Protein AF-A0A7S4C7J5-F1 (afdb_monomer_lite)

Structure (mmCIF, N/CA/C/O backbone):
data_AF-A0A7S4C7J5-F1
#
_entry.id   AF-A0A7S4C7J5-F1
#
loop_
_atom_site.group_PDB
_atom_site.id
_atom_site.type_symbol
_atom_site.label_atom_id
_atom_site.label_alt_id
_atom_site.label_comp_id
_atom_site.label_asym_id
_atom_site.label_entity_id
_atom_site.label_seq_id
_atom_site.pdbx_PDB_ins_code
_atom_site.Cartn_x
_atom_site.Cartn_y
_atom_site.Cartn_z
_atom_site.occupancy
_atom_site.B_iso_or_equiv
_atom_site.auth_seq_id
_atom_site.auth_comp_id
_atom_site.auth_asym_id
_atom_site.auth_atom_id
_atom_site.pdbx_PDB_model_num
ATOM 1 N N . MET A 1 1 ? 0.209 3.269 -17.205 1.00 55.88 1 MET A N 1
ATOM 2 C CA . MET A 1 1 ? -0.088 4.115 -16.025 1.00 55.88 1 MET A CA 1
ATOM 3 C C . MET A 1 1 ? 0.219 5.588 -16.259 1.00 55.88 1 MET A C 1
ATOM 5 O O . MET A 1 1 ? -0.661 6.384 -15.970 1.00 55.88 1 MET A O 1
ATOM 9 N N . ASN A 1 2 ? 1.366 5.956 -16.850 1.00 55.84 2 ASN A N 1
ATOM 10 C CA . ASN A 1 2 ? 1.757 7.366 -17.055 1.00 55.84 2 ASN A CA 1
ATOM 11 C C . ASN A 1 2 ? 0.726 8.250 -17.788 1.00 55.84 2 ASN A C 1
ATOM 13 O O . ASN A 1 2 ? 0.693 9.449 -17.555 1.00 55.84 2 ASN A O 1
ATOM 17 N N . CYS A 1 3 ? -0.153 7.681 -18.619 1.00 55.41 3 CYS A N 1
ATOM 18 C CA . CYS A 1 3 ? -1.222 8.421 -19.299 1.00 55.41 3 CYS A CA 1
ATOM 19 C C . CYS A 1 3 ? -2.545 8.526 -18.514 1.00 55.41 3 CYS A C 1
ATOM 21 O O . CYS A 1 3 ? -3.325 9.434 -18.774 1.00 55.41 3 CYS A O 1
ATOM 23 N N . ALA A 1 4 ? -2.811 7.623 -17.563 1.00 62.56 4 ALA A N 1
ATOM 24 C CA . ALA A 1 4 ? -4.107 7.527 -16.882 1.00 62.56 4 ALA A CA 1
ATOM 25 C C . ALA A 1 4 ? -4.098 8.178 -15.491 1.00 62.56 4 ALA A C 1
ATOM 27 O O . ALA A 1 4 ? -5.063 8.837 -15.116 1.00 62.56 4 ALA A O 1
ATOM 28 N N . THR A 1 5 ? -3.000 8.050 -14.736 1.00 69.19 5 THR A N 1
ATOM 29 C CA . THR A 1 5 ? -2.893 8.606 -13.376 1.00 69.19 5 THR A CA 1
ATOM 30 C C . THR A 1 5 ? -3.119 10.125 -13.314 1.00 69.19 5 THR A C 1
ATOM 32 O O . THR A 1 5 ? -3.819 10.568 -12.404 1.00 69.19 5 THR A O 1
ATOM 35 N N . PRO A 1 6 ? -2.619 10.944 -14.268 1.00 75.62 6 PRO A N 1
ATOM 36 C CA . PRO A 1 6 ? -2.882 12.385 -14.258 1.00 75.62 6 PRO A CA 1
ATOM 37 C C . PRO A 1 6 ? -4.364 12.752 -14.419 1.00 75.62 6 PRO A C 1
ATOM 39 O O . PRO A 1 6 ? -4.771 13.812 -13.951 1.00 75.62 6 PRO A O 1
ATOM 42 N N . GLN A 1 7 ? -5.169 11.883 -15.046 1.00 82.62 7 GLN A N 1
ATOM 43 C CA . GLN A 1 7 ? -6.597 12.124 -15.283 1.00 82.62 7 GLN A CA 1
ATOM 44 C C . GLN A 1 7 ? -7.475 11.797 -14.071 1.00 82.62 7 GLN A C 1
ATOM 46 O O . GLN A 1 7 ? -8.602 12.281 -13.982 1.00 82.62 7 GLN A O 1
ATOM 51 N N . VAL A 1 8 ? -6.981 10.996 -13.123 1.00 85.81 8 VAL A N 1
ATOM 52 C CA . VAL A 1 8 ? -7.718 10.713 -11.890 1.00 85.81 8 VAL A CA 1
ATOM 53 C C . VAL A 1 8 ? -7.698 11.962 -11.018 1.00 85.81 8 VAL A C 1
ATOM 55 O O . VAL A 1 8 ? -6.626 12.461 -10.694 1.00 85.81 8 VAL A O 1
ATOM 58 N N . GLN A 1 9 ? -8.867 12.478 -10.637 1.00 89.81 9 GLN A N 1
ATOM 59 C CA . GLN A 1 9 ? -8.990 13.679 -9.795 1.00 89.81 9 GLN A CA 1
ATOM 60 C C . GLN A 1 9 ? -9.349 13.356 -8.340 1.00 89.81 9 GLN A C 1
ATOM 62 O O . GLN A 1 9 ? -9.211 14.205 -7.463 1.00 89.81 9 GLN A O 1
ATOM 67 N N . THR A 1 10 ? -9.784 12.126 -8.062 1.00 94.19 10 THR A N 1
ATOM 68 C CA . THR A 1 10 ? -10.116 11.694 -6.705 1.00 94.19 10 THR A CA 1
ATOM 69 C C . THR A 1 10 ? -8.857 11.580 -5.835 1.00 94.19 10 THR A C 1
ATOM 71 O O . THR A 1 10 ? -7.788 11.230 -6.345 1.00 94.19 10 THR A O 1
ATOM 74 N N . PRO A 1 11 ? -8.952 11.817 -4.510 1.00 94.94 11 PRO A N 1
ATOM 75 C CA . PRO A 1 11 ? -7.799 11.718 -3.606 1.00 94.94 11 PRO A CA 1
ATOM 76 C C . PRO A 1 11 ? -7.178 10.319 -3.546 1.00 94.94 11 PRO A C 1
ATOM 78 O O . PRO A 1 11 ? -5.992 10.174 -3.250 1.00 94.94 11 PRO A O 1
ATOM 81 N N . PHE A 1 12 ? -7.975 9.295 -3.850 1.00 96.06 12 PHE A N 1
ATOM 82 C CA . PHE A 1 12 ? -7.583 7.893 -3.830 1.00 96.06 12 PHE A CA 1
ATOM 83 C C . PHE A 1 12 ? -7.861 7.226 -5.172 1.00 96.06 12 PHE A C 1
ATOM 85 O O . PHE A 1 12 ? -8.722 7.663 -5.940 1.00 96.06 12 PHE A O 1
ATOM 92 N N . MET A 1 13 ? -7.129 6.147 -5.427 1.00 94.69 13 MET A N 1
ATOM 93 C CA . MET A 1 13 ? -7.226 5.332 -6.628 1.00 94.69 13 MET A CA 1
ATOM 94 C C . MET A 1 13 ? -7.292 3.864 -6.226 1.00 94.69 13 MET A C 1
ATOM 96 O O . MET A 1 13 ? -6.526 3.426 -5.368 1.00 94.69 13 MET A O 1
ATOM 100 N N . LEU A 1 14 ? -8.168 3.105 -6.878 1.00 93.88 14 LEU A N 1
ATOM 101 C CA . LEU A 1 14 ? -8.099 1.649 -6.890 1.00 93.88 14 LEU A CA 1
ATOM 102 C C . LEU A 1 14 ? -7.343 1.230 -8.151 1.00 93.88 14 LEU A C 1
ATOM 104 O O . LEU A 1 14 ? -7.783 1.510 -9.266 1.00 93.88 14 LEU A O 1
ATOM 108 N N . ILE A 1 15 ? -6.215 0.555 -7.971 1.00 91.50 15 ILE A N 1
ATOM 109 C CA . ILE A 1 15 ? -5.437 -0.017 -9.063 1.00 91.50 15 ILE A CA 1
ATOM 110 C C . ILE A 1 15 ? -5.756 -1.506 -9.133 1.00 91.50 15 ILE A C 1
ATOM 112 O O . ILE A 1 15 ? -5.535 -2.243 -8.176 1.00 91.50 15 ILE A O 1
ATOM 116 N N . MET A 1 16 ? -6.276 -1.937 -10.282 1.00 89.38 16 MET A N 1
ATOM 117 C CA . MET A 1 16 ? -6.572 -3.334 -10.587 1.00 89.38 16 MET A CA 1
ATOM 118 C C . MET A 1 16 ? -5.722 -3.777 -11.770 1.00 89.38 16 MET A C 1
ATOM 120 O O . MET A 1 16 ? -5.831 -3.221 -12.864 1.00 89.38 16 MET A O 1
ATOM 124 N N . GLN A 1 17 ? -4.897 -4.798 -11.569 1.00 85.31 17 GLN A N 1
ATOM 125 C CA . GLN A 1 17 ? -4.236 -5.474 -12.677 1.00 85.31 17 GLN A CA 1
ATOM 126 C C . GLN A 1 17 ? -5.234 -6.398 -13.397 1.00 85.31 17 GLN A C 1
ATOM 128 O O . GLN A 1 17 ? -6.115 -7.003 -12.784 1.00 85.31 17 GLN A O 1
ATOM 133 N N . HIS A 1 18 ? -5.119 -6.474 -14.723 1.00 84.38 18 HIS A N 1
ATOM 134 C CA . HIS A 1 18 ? -6.070 -7.169 -15.600 1.00 84.38 18 HIS A CA 1
ATOM 135 C C . HIS A 1 18 ? -6.092 -8.695 -15.400 1.00 84.38 18 HIS A C 1
ATOM 137 O O . HIS A 1 18 ? -7.076 -9.361 -15.726 1.00 84.38 18 HIS A O 1
ATOM 143 N N . ASP A 1 19 ? -5.008 -9.246 -14.871 1.00 83.00 19 ASP A N 1
ATOM 144 C CA .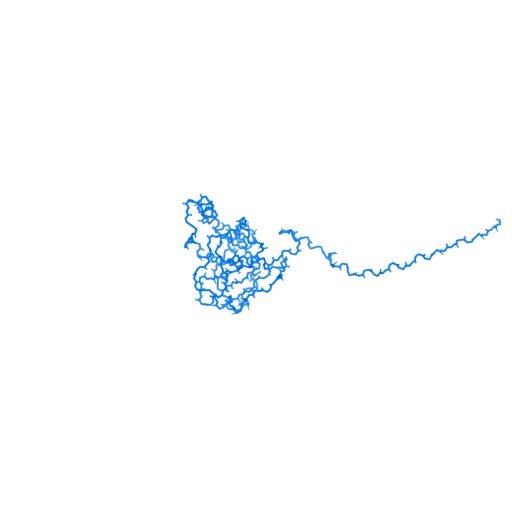 ASP A 1 19 ? -4.774 -10.653 -14.574 1.00 83.00 19 ASP A CA 1
ATOM 145 C C . ASP A 1 19 ? -5.180 -11.046 -13.148 1.00 83.00 19 ASP A C 1
ATOM 147 O O . ASP A 1 19 ? -5.074 -12.220 -12.802 1.00 83.00 19 ASP A O 1
ATOM 151 N N . PHE A 1 20 ? -5.744 -10.134 -12.351 1.00 86.31 20 PHE A N 1
ATOM 152 C CA . PHE A 1 20 ? -6.336 -10.454 -11.052 1.00 86.31 20 PHE A CA 1
ATOM 153 C C . PHE A 1 20 ? -7.868 -10.392 -11.079 1.00 86.31 20 PHE A C 1
ATOM 155 O O . PHE A 1 20 ? -8.496 -9.683 -11.871 1.00 86.31 20 PHE A O 1
ATOM 162 N N . LEU A 1 21 ? -8.485 -11.180 -10.200 1.00 87.69 21 LEU A N 1
ATOM 163 C CA . LEU A 1 21 ? -9.914 -11.149 -9.900 1.00 87.69 21 LEU A CA 1
ATOM 164 C C . LEU A 1 21 ? -10.103 -10.802 -8.433 1.00 87.69 21 LEU A C 1
ATOM 166 O O . LEU A 1 21 ? -9.437 -11.386 -7.582 1.00 87.69 21 LEU A O 1
ATOM 170 N N . LEU A 1 22 ? -11.044 -9.908 -8.144 1.00 89.56 22 LEU A N 1
ATOM 171 C CA . LEU A 1 22 ? -11.559 -9.716 -6.795 1.00 89.56 22 LEU A CA 1
ATOM 172 C C . LEU A 1 22 ? -12.554 -10.845 -6.499 1.00 89.56 22 LEU A C 1
ATOM 174 O O . LEU A 1 22 ? -13.570 -10.961 -7.179 1.00 89.56 22 LEU A O 1
ATOM 178 N N . VAL A 1 23 ? -12.247 -11.695 -5.519 1.00 89.44 23 VAL A N 1
ATOM 179 C CA . VAL A 1 23 ? -13.046 -12.900 -5.202 1.00 89.44 23 VAL A CA 1
ATOM 180 C C . VAL A 1 23 ? -13.928 -12.731 -3.970 1.00 89.44 23 VAL A C 1
ATOM 182 O O . VAL A 1 23 ? -14.673 -13.637 -3.604 1.00 89.44 23 VAL A O 1
ATOM 185 N N . ARG A 1 24 ? -13.844 -11.572 -3.316 1.00 87.31 24 ARG A N 1
ATOM 186 C CA . ARG A 1 24 ? -14.660 -11.209 -2.157 1.00 87.31 24 ARG A CA 1
ATOM 187 C C . ARG A 1 24 ? -14.748 -9.691 -2.006 1.00 87.31 24 ARG A C 1
ATOM 189 O O . ARG A 1 24 ? -13.813 -8.989 -2.398 1.00 87.31 24 ARG A O 1
ATOM 196 N N . PRO A 1 25 ? -15.841 -9.180 -1.426 1.00 89.50 25 PRO A N 1
ATOM 197 C CA . PRO A 1 25 ? -15.941 -7.767 -1.095 1.00 89.50 25 PRO A CA 1
ATOM 198 C C . PRO A 1 25 ? -14.951 -7.403 0.019 1.00 89.50 25 PRO A C 1
ATOM 200 O O . PRO A 1 25 ? -14.670 -8.220 0.892 1.00 89.50 25 PRO A O 1
ATOM 203 N N . PHE A 1 26 ? -14.465 -6.165 0.005 1.00 90.50 26 PHE A N 1
ATOM 204 C CA . PHE A 1 26 ? -13.765 -5.525 1.122 1.00 90.50 26 PHE A CA 1
ATOM 205 C C . PHE A 1 26 ? -14.479 -4.218 1.472 1.00 90.50 26 PHE A C 1
ATOM 207 O O . PHE A 1 26 ? -15.179 -3.653 0.625 1.00 90.50 26 PHE A O 1
ATOM 214 N N . ASP A 1 27 ? -14.313 -3.724 2.700 1.00 93.38 27 ASP A N 1
ATOM 215 C CA . ASP A 1 27 ? -14.940 -2.471 3.125 1.00 93.38 27 ASP A CA 1
ATOM 216 C C . ASP A 1 27 ? -14.151 -1.270 2.588 1.00 93.38 27 ASP A C 1
ATOM 218 O O . ASP A 1 27 ? -13.313 -0.666 3.263 1.00 93.38 27 ASP A O 1
ATOM 222 N N . GLY A 1 28 ? -14.406 -0.942 1.320 1.00 94.06 28 GLY A N 1
ATOM 223 C CA . GLY A 1 28 ? -13.770 0.185 0.649 1.00 94.06 28 GLY A CA 1
ATOM 224 C C . GLY A 1 28 ? -14.080 1.522 1.321 1.00 94.06 28 GLY A C 1
ATOM 225 O O . GLY A 1 28 ? -13.201 2.373 1.395 1.00 94.06 28 GLY A O 1
ATOM 226 N N . LYS A 1 29 ? -15.289 1.710 1.867 1.00 96.06 29 LYS A N 1
ATOM 227 C CA . LYS A 1 29 ? -15.674 2.970 2.517 1.00 96.06 29 LYS A CA 1
ATOM 228 C C . LYS A 1 29 ? -14.833 3.210 3.770 1.00 96.06 29 LYS A C 1
ATOM 230 O O . LYS A 1 29 ? -14.164 4.239 3.859 1.00 96.06 29 LYS A O 1
ATOM 235 N N . ARG A 1 30 ? -14.806 2.245 4.694 1.00 95.94 30 ARG A N 1
ATOM 236 C CA . ARG A 1 30 ? -14.023 2.358 5.936 1.00 95.94 30 ARG A CA 1
ATOM 237 C C . ARG A 1 30 ? -12.520 2.405 5.679 1.00 95.94 30 ARG A C 1
ATOM 239 O O . ARG A 1 30 ? -11.790 3.061 6.424 1.00 95.94 30 ARG A O 1
ATOM 246 N N . LEU A 1 31 ? -12.047 1.749 4.617 1.00 95.81 31 LEU A N 1
ATOM 247 C CA . LEU A 1 31 ? -10.659 1.867 4.178 1.00 95.81 31 LEU A CA 1
ATOM 248 C C . LEU A 1 31 ? -10.327 3.303 3.742 1.00 95.81 31 LEU A C 1
ATOM 250 O O . LEU A 1 31 ? -9.328 3.858 4.192 1.00 95.81 31 LEU A O 1
ATOM 254 N N . LEU A 1 32 ? -11.164 3.930 2.914 1.00 96.62 32 LEU A N 1
ATOM 255 C CA . LEU A 1 32 ? -10.948 5.314 2.478 1.00 96.62 32 LEU A CA 1
ATOM 256 C C . LEU A 1 32 ? -11.070 6.316 3.635 1.00 96.62 32 LEU A C 1
ATOM 258 O O . LEU A 1 32 ? -10.279 7.255 3.707 1.00 96.62 32 LEU A O 1
ATOM 262 N N . GLU A 1 33 ? -12.000 6.102 4.568 1.00 96.44 33 GLU A N 1
ATOM 263 C CA . GLU A 1 33 ? -12.111 6.894 5.804 1.00 96.44 33 GLU A CA 1
ATOM 264 C C . GLU A 1 33 ? -10.840 6.762 6.659 1.00 96.44 33 GLU A C 1
ATOM 266 O O . GLU A 1 33 ? -10.274 7.767 7.094 1.00 96.44 33 GLU A O 1
ATOM 271 N N . THR A 1 34 ? -10.323 5.538 6.810 1.00 95.50 34 THR A N 1
ATOM 272 C CA . THR A 1 34 ? -9.041 5.268 7.481 1.00 95.50 34 THR A CA 1
ATOM 273 C C . THR A 1 34 ? -7.902 6.045 6.821 1.00 95.50 34 THR A C 1
ATOM 275 O O . THR A 1 34 ? -7.197 6.786 7.502 1.00 95.50 34 THR A O 1
ATOM 278 N N . MET A 1 35 ? -7.739 5.931 5.499 1.00 95.69 35 MET A N 1
ATOM 279 C CA . MET A 1 35 ? -6.667 6.617 4.765 1.00 95.69 35 MET A CA 1
ATOM 280 C C . MET A 1 35 ? -6.820 8.145 4.776 1.00 95.69 35 MET A C 1
ATOM 282 O O . MET A 1 35 ? -5.825 8.863 4.769 1.00 95.69 35 MET A O 1
ATOM 286 N N . THR A 1 36 ? -8.054 8.654 4.828 1.00 95.50 36 THR A N 1
ATOM 287 C CA . THR A 1 36 ? -8.332 10.093 4.981 1.00 95.50 36 THR A CA 1
ATOM 288 C C . THR A 1 36 ? -7.899 10.596 6.354 1.00 95.50 36 THR A C 1
ATOM 290 O O . THR A 1 36 ? -7.241 11.628 6.454 1.00 95.50 36 THR A O 1
ATOM 293 N N . SER A 1 37 ? -8.247 9.858 7.412 1.00 94.69 37 SER A N 1
ATOM 294 C CA . SER A 1 37 ? -7.903 10.215 8.794 1.00 94.69 37 SER A CA 1
ATOM 295 C C . SER A 1 37 ? -6.418 10.037 9.120 1.00 94.69 37 SER A C 1
ATOM 297 O O . SER A 1 37 ? -5.912 10.667 10.045 1.00 94.69 37 SER A O 1
ATOM 299 N N . ASN A 1 38 ? -5.711 9.201 8.354 1.00 92.38 38 ASN A N 1
ATOM 300 C CA . ASN A 1 38 ? -4.297 8.932 8.548 1.00 92.38 38 ASN A CA 1
ATOM 301 C C . ASN A 1 38 ? -3.513 8.936 7.219 1.00 92.38 38 ASN A C 1
ATOM 303 O O . ASN A 1 38 ? -3.359 7.888 6.580 1.00 92.38 38 ASN A O 1
ATOM 307 N N . PRO A 1 39 ? -2.910 10.084 6.856 1.00 89.44 39 PRO A N 1
ATOM 308 C CA . PRO A 1 39 ? -2.106 10.231 5.641 1.00 89.44 39 PRO A CA 1
ATOM 309 C C . PRO A 1 39 ? -0.827 9.377 5.583 1.00 89.44 39 PRO A C 1
ATOM 311 O O . PRO A 1 39 ? -0.193 9.315 4.528 1.00 89.44 39 PRO A O 1
ATOM 314 N N . LEU A 1 40 ? -0.422 8.713 6.676 1.00 88.75 40 LEU A N 1
ATOM 315 C CA . LEU A 1 40 ? 0.680 7.739 6.659 1.00 88.75 40 LEU A CA 1
ATOM 316 C C . LEU A 1 40 ? 0.277 6.421 5.979 1.00 88.75 40 LEU A C 1
ATOM 318 O O . LEU A 1 40 ? 1.145 5.643 5.577 1.00 88.75 40 LEU A O 1
ATOM 322 N N . ILE A 1 41 ? -1.024 6.153 5.836 1.00 92.75 41 ILE A N 1
ATOM 323 C CA . ILE A 1 41 ? -1.555 4.983 5.130 1.00 92.75 41 ILE A CA 1
ATOM 324 C C . ILE A 1 41 ? -1.766 5.369 3.667 1.00 92.75 41 ILE A C 1
ATOM 326 O O . ILE A 1 41 ? -2.845 5.786 3.249 1.00 92.75 41 ILE A O 1
ATOM 330 N N . LYS A 1 42 ? -0.689 5.275 2.885 1.00 93.50 42 LYS A N 1
ATOM 331 C CA . LYS A 1 42 ? -0.644 5.770 1.501 1.00 93.50 42 LYS A CA 1
ATOM 332 C C . LYS A 1 42 ? -0.919 4.684 0.462 1.00 93.50 42 LYS A C 1
ATOM 334 O O . LYS A 1 42 ? -1.452 5.009 -0.595 1.00 93.50 42 LYS A O 1
ATOM 339 N N . HIS A 1 43 ? -0.586 3.426 0.761 1.00 95.00 43 HIS A N 1
ATOM 340 C CA . HIS A 1 43 ? -0.735 2.269 -0.126 1.00 95.00 43 HIS A CA 1
ATOM 341 C C . HIS A 1 43 ? -1.232 1.052 0.663 1.00 95.00 43 HIS A C 1
ATOM 343 O O . HIS A 1 43 ? -0.619 0.622 1.640 1.00 95.00 43 HIS A O 1
ATOM 349 N N . VAL A 1 44 ? -2.372 0.502 0.253 1.00 94.75 44 VAL A N 1
ATOM 350 C CA . VAL A 1 44 ? -3.009 -0.646 0.899 1.00 94.75 44 VAL A CA 1
ATOM 351 C C . VAL A 1 44 ? -3.288 -1.712 -0.144 1.00 94.75 44 VAL A C 1
ATOM 353 O O . VAL A 1 44 ? -4.206 -1.589 -0.958 1.00 94.75 44 VAL A O 1
ATOM 356 N N . ARG A 1 45 ? -2.505 -2.786 -0.109 1.00 92.62 45 ARG A N 1
ATOM 357 C CA . ARG A 1 45 ? -2.697 -3.934 -0.989 1.00 92.62 45 ARG A CA 1
ATOM 358 C C . ARG A 1 45 ? -3.733 -4.893 -0.420 1.00 92.62 45 ARG A C 1
ATOM 360 O O . ARG A 1 45 ? -3.771 -5.162 0.781 1.00 92.62 45 ARG A O 1
ATOM 367 N N . LEU A 1 46 ? -4.546 -5.449 -1.310 1.00 90.81 46 LEU A N 1
ATOM 368 C CA . LEU A 1 46 ? -5.477 -6.519 -0.982 1.00 90.81 46 LEU A CA 1
ATOM 369 C C . LEU A 1 46 ? -4.717 -7.845 -0.887 1.00 90.81 46 LEU A C 1
ATOM 371 O O . LEU A 1 46 ? -3.985 -8.210 -1.808 1.00 90.81 46 LEU A O 1
ATOM 375 N N . ASN A 1 47 ? -4.883 -8.573 0.220 1.00 86.81 47 ASN A N 1
ATOM 376 C CA . ASN A 1 47 ? -4.146 -9.814 0.440 1.00 86.81 47 ASN A CA 1
ATOM 377 C C . ASN A 1 47 ? -4.396 -10.834 -0.692 1.00 86.81 47 ASN A C 1
ATOM 379 O O . ASN A 1 47 ? -5.540 -11.132 -1.041 1.00 86.81 47 ASN A O 1
ATOM 383 N N . LEU A 1 48 ? -3.317 -11.365 -1.271 1.00 81.19 48 LEU A N 1
ATOM 384 C CA . LEU A 1 48 ? -3.354 -12.315 -2.391 1.00 81.19 48 LEU A CA 1
ATOM 385 C C . LEU A 1 48 ? -3.444 -13.774 -1.934 1.00 81.19 48 LEU A C 1
ATOM 387 O O . LEU A 1 48 ? -3.699 -14.671 -2.737 1.00 81.19 48 LEU A O 1
ATOM 391 N N . ARG A 1 49 ? -3.123 -14.043 -0.666 1.00 74.88 49 ARG A N 1
ATOM 392 C CA . ARG A 1 49 ? -2.865 -15.394 -0.158 1.00 74.88 49 ARG A CA 1
ATOM 393 C C . ARG A 1 49 ? -3.705 -15.657 1.089 1.00 74.88 49 ARG A C 1
ATOM 395 O O . ARG A 1 49 ? -4.115 -14.714 1.757 1.00 74.88 49 ARG A O 1
ATOM 402 N N . PRO A 1 50 ? -3.981 -16.926 1.435 1.00 70.44 50 PRO A N 1
ATOM 403 C CA . PRO A 1 50 ? -4.341 -17.262 2.813 1.00 70.44 50 PRO A CA 1
ATOM 404 C C . PRO A 1 50 ? -3.293 -16.662 3.764 1.00 70.44 50 PRO A C 1
ATOM 406 O O . PRO A 1 50 ? -2.152 -16.517 3.330 1.00 70.44 50 PRO A O 1
ATOM 409 N N . ASN A 1 51 ? -3.657 -16.320 5.006 1.00 72.56 51 ASN A N 1
ATOM 410 C CA . ASN A 1 51 ? -2.812 -15.625 6.000 1.00 72.56 51 ASN A CA 1
ATOM 411 C C . ASN A 1 51 ? -1.591 -16.440 6.452 1.00 72.56 51 ASN A C 1
ATOM 413 O O . ASN A 1 51 ? -1.434 -16.823 7.606 1.00 72.56 51 ASN A O 1
ATOM 417 N N . VAL A 1 52 ? -0.720 -16.722 5.498 1.00 71.19 52 VAL A N 1
ATOM 418 C CA . VAL A 1 52 ? 0.495 -17.502 5.591 1.00 71.19 52 VAL A CA 1
ATOM 419 C C . VAL A 1 52 ? 1.597 -16.557 5.161 1.00 71.19 52 VAL A C 1
ATOM 421 O O . VAL A 1 52 ? 1.681 -16.152 3.998 1.00 71.19 52 VAL A O 1
ATOM 424 N N . ALA A 1 53 ? 2.436 -16.181 6.118 1.00 68.38 53 ALA A N 1
ATOM 425 C CA . ALA A 1 53 ? 3.570 -15.313 5.870 1.00 68.38 53 ALA A CA 1
ATOM 426 C C . ALA A 1 53 ? 4.542 -16.000 4.897 1.00 68.38 53 ALA A C 1
ATOM 428 O O . ALA A 1 53 ? 5.243 -16.941 5.268 1.00 68.38 53 ALA A O 1
ATOM 429 N N . ARG A 1 54 ? 4.599 -15.537 3.642 1.00 69.81 54 ARG A N 1
ATOM 430 C CA . ARG A 1 54 ? 5.488 -16.106 2.621 1.00 69.81 54 ARG A CA 1
ATOM 431 C C . ARG A 1 54 ? 6.177 -15.023 1.807 1.00 69.81 54 ARG A C 1
ATOM 433 O O . ARG A 1 54 ? 5.533 -14.135 1.256 1.00 69.81 54 ARG A O 1
ATOM 440 N N . GLY A 1 55 ? 7.495 -15.168 1.657 1.00 74.19 55 GLY A N 1
ATOM 441 C CA . GLY A 1 55 ? 8.302 -14.262 0.843 1.00 74.19 55 GLY A CA 1
ATOM 442 C C . GLY A 1 55 ? 8.110 -12.814 1.287 1.00 74.19 55 GLY A C 1
ATOM 443 O O . GLY A 1 55 ? 8.143 -12.520 2.478 1.00 74.19 55 GLY A O 1
ATOM 444 N N . PHE A 1 56 ? 7.880 -11.914 0.343 1.00 68.75 56 PHE A N 1
ATOM 445 C CA . PHE A 1 56 ? 7.732 -10.489 0.631 1.00 68.75 56 PHE A CA 1
ATOM 446 C C . PHE A 1 56 ? 6.426 -10.116 1.351 1.00 68.75 56 PHE A C 1
ATOM 448 O O . PHE A 1 56 ? 6.351 -9.031 1.908 1.00 68.75 56 PHE A O 1
ATOM 455 N N . ASP A 1 57 ? 5.445 -11.023 1.430 1.00 73.25 57 ASP A N 1
ATOM 456 C CA . ASP A 1 57 ? 4.150 -10.773 2.086 1.00 73.25 57 ASP A CA 1
ATOM 457 C C . ASP A 1 57 ? 4.173 -11.057 3.594 1.00 73.25 57 ASP A C 1
ATOM 459 O O . ASP A 1 57 ? 3.131 -11.057 4.246 1.00 73.25 57 ASP A O 1
ATOM 463 N N . THR A 1 58 ? 5.336 -11.351 4.178 1.00 78.06 58 THR A N 1
ATOM 464 C CA . THR A 1 58 ? 5.416 -11.531 5.629 1.00 78.06 58 THR A CA 1
ATOM 465 C C . THR A 1 58 ? 5.018 -10.238 6.332 1.00 78.06 58 THR A C 1
ATOM 467 O O . THR A 1 58 ? 5.550 -9.161 6.040 1.00 78.06 58 THR A O 1
ATOM 470 N N . VAL A 1 59 ? 4.079 -10.361 7.266 1.00 85.00 59 VAL A N 1
ATOM 471 C CA . VAL A 1 59 ? 3.688 -9.270 8.149 1.00 85.00 59 VAL A CA 1
ATOM 472 C C . VAL A 1 59 ? 4.773 -9.036 9.185 1.00 85.00 59 VAL A C 1
ATOM 474 O O . VAL A 1 59 ? 5.232 -9.962 9.847 1.00 85.00 59 VAL A O 1
ATOM 477 N N . VAL A 1 60 ? 5.175 -7.775 9.285 1.00 86.50 60 VAL A N 1
ATOM 478 C CA . VAL A 1 60 ? 6.124 -7.269 10.277 1.00 86.50 60 VAL A CA 1
ATOM 479 C C . VAL A 1 60 ? 5.392 -6.947 11.573 1.00 86.50 60 VAL A C 1
ATOM 481 O O . VAL A 1 60 ? 5.867 -7.280 12.650 1.00 86.50 60 VAL A O 1
ATOM 484 N N . GLN A 1 61 ? 4.236 -6.290 11.465 1.00 87.31 61 GLN A N 1
ATOM 485 C CA . GLN A 1 61 ? 3.467 -5.820 12.610 1.00 87.31 61 GLN A CA 1
ATOM 486 C C . GLN A 1 61 ? 2.002 -5.614 12.207 1.00 87.31 61 GLN A C 1
ATOM 488 O O . GLN A 1 61 ? 1.733 -5.038 11.152 1.00 87.31 61 GLN A O 1
ATOM 493 N N . ASN A 1 62 ? 1.048 -6.015 13.049 1.00 88.56 62 ASN A N 1
ATOM 494 C CA . ASN A 1 62 ? -0.334 -5.552 12.903 1.00 88.56 62 ASN A CA 1
ATOM 495 C C . ASN A 1 62 ? -0.394 -4.042 13.157 1.00 88.56 62 ASN A C 1
ATOM 497 O O . ASN A 1 62 ? 0.215 -3.541 14.103 1.00 88.56 62 ASN A O 1
ATOM 501 N N . TYR A 1 63 ? -1.112 -3.304 12.316 1.00 89.06 63 TYR A N 1
ATOM 502 C CA . TYR A 1 63 ? -1.238 -1.866 12.495 1.00 89.06 63 TYR A CA 1
ATOM 503 C C . TYR A 1 63 ? -2.134 -1.578 13.704 1.00 89.06 63 TYR A C 1
ATOM 505 O O . TYR A 1 63 ? -3.296 -1.968 13.728 1.00 89.06 63 TYR A O 1
ATOM 513 N N . SER A 1 64 ? -1.574 -0.914 14.715 1.00 85.81 64 SER A N 1
ATOM 514 C CA . SER A 1 64 ? -2.245 -0.646 15.993 1.00 85.81 64 SER A CA 1
ATOM 515 C C . SER A 1 64 ? -2.757 0.788 16.137 1.00 85.81 64 SER A C 1
ATOM 517 O O . SER A 1 64 ? -3.275 1.143 17.192 1.00 85.81 64 SER A O 1
ATOM 519 N N . GLY A 1 65 ? -2.554 1.641 15.130 1.00 86.25 65 GLY A N 1
ATOM 520 C CA . GLY A 1 65 ? -3.063 3.010 15.159 1.00 86.25 65 GLY A CA 1
ATOM 521 C C . GLY A 1 65 ? -4.543 3.092 14.767 1.00 86.25 65 GLY A C 1
ATOM 522 O O . GLY A 1 65 ? -5.151 2.072 14.436 1.00 86.25 65 GLY A O 1
ATOM 523 N N . PRO A 1 66 ? -5.132 4.302 14.783 1.00 88.69 66 PRO A N 1
ATOM 524 C CA . PRO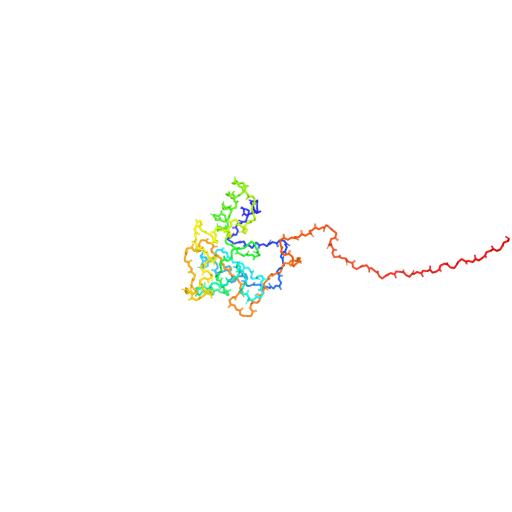 A 1 66 ? -6.534 4.501 14.430 1.00 88.69 66 PRO A CA 1
ATOM 525 C C . PRO A 1 66 ? -6.843 3.948 13.035 1.00 88.69 66 PRO A C 1
ATOM 527 O O . PRO A 1 66 ? -6.278 4.390 12.033 1.00 88.69 66 PRO A O 1
ATOM 530 N N . SER A 1 67 ? -7.724 2.951 12.975 1.00 91.25 67 SER A N 1
ATOM 531 C CA . SER A 1 67 ? -8.166 2.338 11.729 1.00 91.25 67 SER A CA 1
ATOM 532 C C . SER A 1 67 ? -9.554 1.735 11.882 1.00 91.25 67 SER A C 1
ATOM 534 O O . SER A 1 67 ? -9.893 1.175 12.923 1.00 91.25 67 SER A O 1
ATOM 536 N N . LEU A 1 68 ? -10.354 1.845 10.826 1.00 92.31 68 LEU A N 1
ATOM 537 C CA . LEU A 1 68 ? -11.698 1.274 10.747 1.00 92.31 68 LEU A CA 1
ATOM 538 C C . LEU A 1 68 ? -11.711 -0.102 10.062 1.00 92.31 68 LEU A C 1
ATOM 540 O O . LEU A 1 68 ? -12.776 -0.707 9.927 1.00 92.31 68 LEU A O 1
ATOM 544 N N . VAL A 1 69 ? -10.544 -0.577 9.612 1.00 91.31 69 VAL A N 1
ATOM 545 C CA . VAL A 1 69 ? -10.351 -1.853 8.916 1.00 91.31 69 VAL A CA 1
ATOM 546 C C . VAL A 1 69 ? -9.079 -2.551 9.414 1.00 91.31 69 VAL A C 1
ATOM 548 O O . VAL A 1 69 ? -8.137 -1.888 9.842 1.00 91.31 69 VAL A O 1
ATOM 551 N N . PRO A 1 70 ? -9.007 -3.890 9.373 1.00 89.69 70 PRO A N 1
ATOM 552 C CA . PRO A 1 70 ? -7.819 -4.611 9.810 1.00 89.69 70 PRO A CA 1
ATOM 553 C C . PRO A 1 70 ? -6.670 -4.417 8.813 1.00 89.69 70 PRO A C 1
ATOM 555 O O . PRO A 1 70 ? -6.733 -4.872 7.666 1.00 89.69 70 PRO A O 1
ATOM 558 N N . LEU A 1 71 ? -5.596 -3.771 9.272 1.00 91.38 71 LEU A N 1
ATOM 559 C CA . LEU A 1 71 ? -4.383 -3.531 8.494 1.00 91.38 71 LEU A CA 1
ATOM 560 C C . LEU A 1 71 ? -3.164 -4.164 9.164 1.00 91.38 71 LEU A C 1
ATOM 562 O O . LEU A 1 71 ? -3.035 -4.185 10.386 1.00 91.38 71 LEU A O 1
ATOM 566 N N . ALA A 1 72 ? -2.228 -4.630 8.348 1.00 90.69 72 ALA A N 1
ATOM 567 C CA . ALA A 1 72 ? -0.911 -5.067 8.790 1.00 90.69 72 ALA A CA 1
ATOM 568 C C . ALA A 1 72 ? 0.181 -4.392 7.961 1.00 90.69 72 ALA A C 1
ATOM 570 O O . ALA A 1 72 ? -0.022 -4.114 6.782 1.00 90.69 72 ALA A O 1
ATOM 571 N N . ARG A 1 73 ? 1.347 -4.141 8.553 1.00 89.94 73 ARG A N 1
ATOM 572 C CA . ARG A 1 73 ? 2.520 -3.627 7.842 1.00 89.94 73 ARG A CA 1
ATOM 573 C C . ARG A 1 73 ? 3.371 -4.775 7.315 1.00 89.94 73 ARG A C 1
ATOM 575 O O . ARG A 1 73 ? 3.574 -5.783 7.998 1.00 89.94 73 ARG A O 1
ATOM 582 N N . THR A 1 74 ? 3.880 -4.620 6.100 1.00 87.06 74 THR A N 1
ATOM 583 C CA . THR A 1 74 ? 4.701 -5.628 5.420 1.00 87.06 74 THR A CA 1
ATOM 584 C C . THR A 1 74 ? 5.873 -4.979 4.702 1.00 87.06 74 THR A C 1
ATOM 586 O O . THR A 1 74 ? 5.777 -3.836 4.265 1.00 87.06 74 THR A O 1
ATOM 589 N N . CYS A 1 75 ? 6.960 -5.729 4.538 1.00 83.25 75 CYS A N 1
ATOM 590 C CA . CYS A 1 75 ? 8.105 -5.312 3.732 1.00 83.25 75 CYS A CA 1
ATOM 591 C C . CYS A 1 75 ? 7.893 -5.477 2.217 1.00 83.25 75 CYS A C 1
ATOM 593 O O . CYS A 1 75 ? 8.811 -5.207 1.446 1.00 83.25 75 CYS A O 1
ATOM 595 N N . GLY A 1 76 ? 6.732 -5.974 1.781 1.00 81.31 76 GLY A N 1
ATOM 596 C CA . GLY A 1 76 ? 6.415 -6.165 0.370 1.00 81.31 76 GLY A CA 1
ATOM 597 C C . GLY A 1 76 ? 5.620 -5.002 -0.213 1.00 81.31 76 GLY A C 1
ATOM 598 O O . GLY A 1 76 ? 4.435 -4.851 0.089 1.00 81.31 76 GLY A O 1
ATOM 599 N N . TRP A 1 77 ? 6.244 -4.242 -1.113 1.00 88.38 77 TRP A N 1
ATOM 600 C CA . TRP A 1 77 ? 5.520 -3.403 -2.069 1.00 88.38 77 TRP A CA 1
ATOM 601 C C . TRP A 1 77 ? 5.173 -4.247 -3.300 1.00 88.38 77 TRP A C 1
ATOM 603 O O . TRP A 1 77 ? 6.029 -4.978 -3.791 1.00 88.38 77 TRP A O 1
ATOM 613 N N . ALA A 1 78 ? 3.940 -4.171 -3.797 1.00 85.69 78 ALA A N 1
ATOM 614 C CA . ALA A 1 78 ? 3.530 -4.864 -5.018 1.00 85.69 78 ALA A CA 1
ATOM 615 C C . ALA A 1 78 ? 2.470 -4.056 -5.771 1.00 85.69 78 ALA A C 1
ATOM 617 O O . ALA A 1 78 ? 1.659 -3.356 -5.153 1.00 85.69 78 ALA A O 1
ATOM 618 N N . ASP A 1 79 ? 2.472 -4.180 -7.098 1.00 85.50 79 ASP A N 1
ATOM 619 C CA . ASP A 1 79 ? 1.490 -3.539 -7.980 1.00 85.50 79 ASP A CA 1
ATOM 620 C C . ASP A 1 79 ? 0.204 -4.365 -8.168 1.00 85.50 79 ASP A C 1
ATOM 622 O O . ASP A 1 79 ? -0.745 -3.891 -8.799 1.00 85.50 79 ASP A O 1
ATOM 626 N N . ALA A 1 80 ? 0.138 -5.537 -7.526 1.00 86.88 80 ALA A N 1
ATOM 627 C CA . ALA A 1 80 ? -1.076 -6.302 -7.244 1.00 86.88 80 ALA A CA 1
ATOM 628 C C . ALA A 1 80 ? -2.228 -5.420 -6.728 1.00 86.88 80 ALA A C 1
ATOM 630 O O . ALA A 1 80 ? -1.959 -4.378 -6.131 1.00 86.88 80 ALA A O 1
ATOM 631 N N . PRO A 1 81 ? -3.504 -5.824 -6.900 1.00 91.69 81 PRO A N 1
ATOM 632 C CA . PRO A 1 81 ? -4.662 -4.996 -6.571 1.00 91.69 81 PRO A CA 1
ATOM 633 C C . PRO A 1 81 ? -4.561 -4.237 -5.244 1.00 91.69 81 PRO A C 1
ATOM 635 O O . PRO A 1 81 ? -4.400 -4.839 -4.176 1.00 91.69 81 PRO A O 1
ATOM 638 N N . HIS A 1 82 ? -4.650 -2.911 -5.312 1.00 94.00 82 HIS A N 1
ATOM 639 C CA . HIS A 1 82 ? -4.410 -2.044 -4.163 1.00 94.00 82 HIS A CA 1
ATOM 640 C C . HIS A 1 82 ? -5.174 -0.724 -4.248 1.00 94.00 82 HIS A C 1
ATOM 642 O O . HIS A 1 82 ? -5.465 -0.212 -5.330 1.00 94.00 82 HIS A O 1
ATOM 648 N N . VAL A 1 83 ? -5.458 -0.153 -3.080 1.00 95.62 83 VAL A N 1
ATOM 649 C CA . VAL A 1 83 ? -5.938 1.221 -2.928 1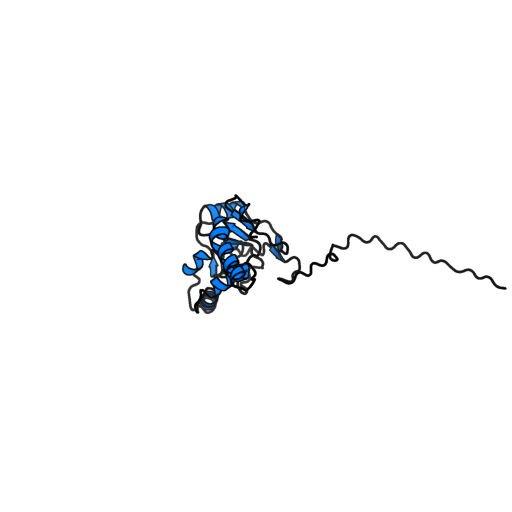.00 95.62 83 VAL A CA 1
ATOM 650 C C . VAL A 1 83 ? -4.756 2.099 -2.540 1.00 95.62 83 VAL A C 1
ATOM 652 O O . VAL A 1 83 ? -3.977 1.751 -1.656 1.00 95.62 83 VAL A O 1
ATOM 655 N N . THR A 1 84 ? -4.595 3.238 -3.201 1.00 95.56 84 THR A N 1
ATOM 656 C CA . THR A 1 84 ? -3.484 4.164 -2.952 1.00 95.56 84 THR A CA 1
ATOM 657 C C . THR A 1 84 ? -3.965 5.602 -2.962 1.00 95.56 84 THR A C 1
ATOM 659 O O . THR A 1 84 ? -4.905 5.940 -3.685 1.00 95.56 84 THR A O 1
ATOM 662 N N . SER A 1 85 ? -3.302 6.481 -2.211 1.00 94.94 85 SER A N 1
ATOM 663 C CA . SER A 1 85 ? -3.496 7.914 -2.407 1.00 94.94 85 SER A CA 1
ATOM 664 C C . SER A 1 85 ? -2.918 8.334 -3.759 1.00 94.94 85 SER A C 1
ATOM 666 O O . SER A 1 85 ? -1.865 7.853 -4.199 1.00 94.94 85 SER A O 1
ATOM 668 N N . ARG A 1 86 ? -3.628 9.235 -4.437 1.00 93.75 86 ARG A N 1
ATOM 669 C CA . ARG A 1 86 ? -3.204 9.826 -5.708 1.00 93.75 86 ARG A CA 1
ATOM 670 C C . ARG A 1 86 ? -1.876 10.554 -5.542 1.00 93.75 86 ARG A C 1
ATOM 672 O O . ARG A 1 86 ? -0.975 10.374 -6.356 1.00 93.75 86 ARG A O 1
ATOM 679 N N . GLN A 1 87 ? -1.755 11.341 -4.472 1.00 93.56 87 GLN A N 1
ATOM 680 C CA . GLN A 1 87 ? -0.558 12.129 -4.197 1.00 93.56 87 GLN A CA 1
ATOM 681 C C . GLN A 1 87 ? 0.678 11.238 -4.062 1.00 93.56 87 GLN A C 1
ATOM 683 O O . GLN A 1 87 ? 1.670 11.500 -4.731 1.00 93.56 87 GLN A O 1
ATOM 688 N N . TYR A 1 88 ? 0.599 10.157 -3.278 1.00 94.00 88 TYR A N 1
ATOM 689 C CA . TYR A 1 88 ? 1.707 9.212 -3.124 1.00 94.00 88 TYR A CA 1
ATOM 690 C C . TYR A 1 88 ? 2.152 8.629 -4.468 1.00 94.00 88 TYR A C 1
ATOM 692 O O . TYR A 1 88 ? 3.340 8.588 -4.779 1.00 94.00 88 TYR A O 1
ATOM 700 N N . TYR A 1 89 ? 1.199 8.236 -5.309 1.00 91.69 89 TYR A N 1
ATOM 701 C CA . TYR A 1 89 ? 1.531 7.659 -6.603 1.00 91.69 89 TYR A CA 1
ATOM 702 C C . TYR A 1 89 ? 2.224 8.664 -7.536 1.00 91.69 89 TYR A C 1
ATOM 704 O O . TYR A 1 89 ? 3.198 8.318 -8.203 1.00 91.69 89 TYR A O 1
ATOM 712 N N . LEU A 1 90 ? 1.741 9.910 -7.569 1.00 91.06 90 LEU A N 1
ATOM 713 C CA . LEU A 1 90 ? 2.282 10.968 -8.424 1.00 91.06 90 LEU A CA 1
ATOM 714 C C . LEU A 1 90 ? 3.639 11.492 -7.946 1.00 91.06 90 LEU A C 1
ATOM 716 O O . LEU A 1 90 ? 4.495 11.773 -8.778 1.00 91.06 90 LEU A O 1
ATOM 720 N N . SER A 1 91 ? 3.835 11.644 -6.634 1.00 92.06 91 SER A N 1
ATOM 721 C CA . SER A 1 91 ? 5.043 12.271 -6.083 1.00 92.06 91 SER A CA 1
ATOM 722 C C . SER A 1 91 ? 6.131 11.279 -5.683 1.00 92.06 91 SER A C 1
ATOM 724 O O . SER A 1 91 ? 7.267 11.693 -5.484 1.00 92.06 91 SER A O 1
ATOM 726 N N . PHE A 1 92 ? 5.799 9.995 -5.532 1.00 91.69 92 PHE A N 1
ATOM 727 C CA . PHE A 1 92 ? 6.749 8.966 -5.107 1.00 91.69 92 PHE A CA 1
ATOM 728 C C . PHE A 1 92 ? 6.863 7.843 -6.140 1.00 91.69 92 PHE A C 1
ATOM 730 O O . PHE A 1 92 ? 7.925 7.656 -6.720 1.00 91.69 92 PHE A O 1
ATOM 737 N N . VAL A 1 93 ? 5.776 7.127 -6.445 1.00 90.75 93 VAL A N 1
ATOM 738 C CA . VAL A 1 93 ? 5.847 5.913 -7.286 1.00 90.75 93 VAL A CA 1
ATOM 739 C C . VAL A 1 93 ? 6.241 6.218 -8.739 1.00 90.75 93 VAL A C 1
ATOM 741 O O . VAL A 1 93 ? 7.167 5.602 -9.265 1.00 90.75 93 VAL A O 1
ATOM 744 N N . ILE A 1 94 ? 5.566 7.167 -9.397 1.00 88.44 94 ILE A N 1
ATOM 745 C CA . ILE A 1 94 ? 5.837 7.511 -10.805 1.00 88.44 94 ILE A CA 1
ATOM 746 C C . ILE A 1 94 ? 7.258 8.055 -11.007 1.00 88.44 94 ILE A C 1
ATOM 748 O O . ILE A 1 94 ? 7.923 7.569 -11.920 1.00 88.44 94 ILE A O 1
ATOM 752 N N . PRO A 1 95 ? 7.771 8.989 -10.184 1.00 88.56 95 PRO A N 1
ATOM 753 C CA . PRO A 1 95 ? 9.152 9.445 -10.310 1.00 88.56 95 PRO A CA 1
ATOM 754 C C . PRO A 1 95 ? 10.179 8.308 -10.237 1.00 88.56 95 PRO A C 1
ATOM 756 O O . PRO A 1 95 ? 11.118 8.283 -11.032 1.00 88.56 95 PRO A O 1
ATOM 759 N N . LEU A 1 96 ? 9.982 7.326 -9.346 1.00 86.12 96 LEU A N 1
ATOM 760 C CA . LEU A 1 96 ? 10.860 6.151 -9.258 1.00 86.12 96 LEU A CA 1
ATOM 761 C C . LEU A 1 96 ? 10.796 5.288 -10.525 1.00 86.12 96 LEU A C 1
ATOM 763 O O . LEU A 1 96 ? 11.828 4.799 -10.989 1.00 86.12 96 LEU A O 1
ATOM 767 N N . LEU A 1 97 ? 9.600 5.124 -11.095 1.00 84.81 97 LEU A N 1
ATOM 768 C CA . LEU A 1 97 ? 9.400 4.399 -12.348 1.00 84.81 97 LEU A CA 1
ATOM 769 C C . LEU A 1 97 ? 10.079 5.107 -13.529 1.00 84.81 97 LEU A C 1
ATOM 771 O O . LEU A 1 97 ? 10.786 4.461 -14.299 1.00 84.81 97 LEU A O 1
ATOM 775 N N . MET A 1 98 ? 9.884 6.424 -13.656 1.00 83.38 98 MET A N 1
ATOM 776 C CA . MET A 1 98 ? 10.483 7.233 -14.723 1.00 83.38 98 MET A CA 1
ATOM 777 C C . MET A 1 98 ? 12.007 7.198 -14.651 1.00 83.38 98 MET A C 1
ATOM 779 O O . MET A 1 98 ? 12.650 6.912 -15.653 1.00 83.38 98 MET A O 1
ATOM 783 N N . HIS A 1 99 ? 12.582 7.366 -13.458 1.00 81.44 99 HIS A N 1
ATOM 784 C CA . HIS A 1 99 ? 14.027 7.264 -13.259 1.00 81.44 99 HIS A CA 1
ATOM 785 C C . HIS A 1 99 ? 14.594 5.919 -13.749 1.00 81.44 99 HIS A C 1
ATOM 787 O O . HIS A 1 99 ? 15.635 5.874 -14.401 1.00 81.44 99 HIS A O 1
ATOM 793 N N . ASP A 1 100 ? 13.928 4.805 -13.440 1.00 78.94 100 ASP A N 1
ATOM 794 C CA . ASP A 1 100 ? 14.397 3.481 -13.856 1.00 78.94 100 ASP A CA 1
ATOM 795 C C . ASP A 1 100 ? 14.210 3.243 -15.370 1.00 78.94 100 ASP A C 1
ATOM 797 O O . ASP A 1 100 ? 15.027 2.558 -15.994 1.00 78.94 100 ASP A O 1
ATOM 801 N N . HIS A 1 101 ? 13.172 3.829 -15.978 1.00 72.00 101 HIS A N 1
ATOM 802 C CA . HIS A 1 101 ? 12.899 3.726 -17.418 1.00 72.00 101 HIS A CA 1
ATOM 803 C C . HIS A 1 101 ? 13.823 4.611 -18.263 1.00 72.00 101 HIS A C 1
ATOM 805 O O . HIS A 1 101 ? 14.290 4.147 -19.305 1.00 72.00 101 HIS A O 1
ATOM 811 N N . ASP A 1 102 ? 14.151 5.812 -17.787 1.00 64.12 102 ASP A N 1
ATOM 812 C CA . ASP A 1 102 ? 15.022 6.778 -18.471 1.00 64.12 102 ASP A CA 1
ATOM 813 C C . ASP A 1 102 ? 16.524 6.502 -18.221 1.00 64.12 102 ASP A C 1
ATOM 815 O O . ASP A 1 102 ? 17.382 7.008 -18.941 1.00 64.12 102 ASP A O 1
ATOM 819 N N . GLY A 1 103 ? 16.853 5.641 -17.245 1.00 58.31 103 GLY A N 1
ATOM 820 C CA . GLY A 1 103 ? 18.216 5.211 -16.889 1.00 58.31 103 GLY A CA 1
ATOM 821 C C . GLY A 1 103 ? 18.673 3.863 -17.476 1.00 58.31 103 GLY A C 1
ATOM 822 O O . GLY A 1 103 ? 19.739 3.366 -17.109 1.00 58.31 103 GLY A O 1
ATOM 823 N N . GLY A 1 104 ? 17.886 3.242 -18.368 1.00 57.47 104 GLY A N 1
ATOM 824 C CA . GLY A 1 104 ? 18.339 2.128 -19.222 1.00 57.47 104 GLY A CA 1
ATOM 825 C C . GLY A 1 104 ? 17.868 0.709 -18.864 1.00 57.47 104 GLY A C 1
ATOM 826 O O . GLY A 1 104 ? 18.224 -0.231 -19.577 1.00 57.47 104 GLY A O 1
ATOM 827 N N . LYS A 1 105 ? 17.041 0.501 -17.828 1.00 61.12 105 LYS A N 1
ATOM 828 C CA . LYS A 1 105 ? 16.405 -0.810 -17.575 1.00 61.12 105 LYS A CA 1
ATOM 829 C C . LYS A 1 105 ? 14.912 -0.648 -17.331 1.00 61.12 105 LYS A C 1
ATOM 831 O O . LYS A 1 105 ? 14.487 -0.312 -16.231 1.00 61.12 105 LYS A O 1
ATOM 836 N N . ARG A 1 106 ? 14.107 -0.972 -18.349 1.00 61.69 106 ARG A N 1
ATOM 837 C CA . ARG A 1 106 ? 12.656 -1.129 -18.186 1.00 61.69 106 ARG A CA 1
ATOM 838 C C . ARG A 1 106 ? 12.392 -2.171 -17.101 1.00 61.69 106 ARG A C 1
ATOM 840 O O . ARG A 1 106 ? 12.772 -3.328 -17.255 1.00 61.69 106 ARG A O 1
ATOM 847 N N . LYS A 1 107 ? 11.746 -1.734 -16.029 1.00 73.56 107 LYS A N 1
ATOM 848 C CA . LYS A 1 107 ? 11.316 -2.563 -14.905 1.00 73.56 107 LYS A CA 1
ATOM 849 C C . LYS A 1 107 ? 9.811 -2.463 -14.729 1.00 73.56 107 LYS A C 1
ATOM 851 O O . LYS A 1 107 ? 9.201 -1.463 -15.129 1.00 73.56 107 LYS A O 1
ATOM 856 N N . TYR A 1 108 ? 9.228 -3.486 -14.119 1.00 82.38 108 TYR A N 1
ATOM 857 C CA . TYR A 1 108 ? 7.849 -3.410 -13.641 1.00 82.38 108 TYR A CA 1
ATOM 858 C C . TYR A 1 108 ? 7.741 -2.403 -12.487 1.00 82.38 108 TYR A C 1
ATOM 860 O O . TYR A 1 108 ? 8.732 -2.111 -11.817 1.00 82.38 108 TYR A O 1
ATOM 868 N N . VAL A 1 109 ? 6.542 -1.864 -12.243 1.00 85.06 109 VAL A N 1
ATOM 869 C CA . VAL A 1 109 ? 6.343 -0.864 -11.176 1.00 85.06 109 VAL A CA 1
ATOM 870 C C . VAL A 1 109 ? 6.725 -1.445 -9.821 1.00 85.06 109 VAL A C 1
ATOM 872 O O . VAL A 1 109 ? 7.410 -0.778 -9.046 1.00 85.06 109 VAL A O 1
ATOM 875 N N . GLU A 1 110 ? 6.345 -2.706 -9.582 1.00 84.25 110 GLU A N 1
ATOM 876 C CA . GLU A 1 110 ? 6.778 -3.451 -8.403 1.00 84.25 110 GLU A CA 1
ATOM 877 C C . GLU A 1 110 ? 8.288 -3.386 -8.236 1.00 84.25 110 GLU A C 1
ATOM 879 O O . GLU A 1 110 ? 8.762 -2.892 -7.225 1.00 84.25 110 GLU A O 1
ATOM 884 N N . GLU A 1 111 ? 9.052 -3.769 -9.248 1.00 81.12 111 GLU A N 1
ATOM 885 C CA . GLU A 1 111 ? 10.509 -3.784 -9.179 1.00 81.12 111 GLU A CA 1
ATOM 886 C C . GLU A 1 111 ? 11.120 -2.404 -8.884 1.00 81.12 111 GLU A C 1
ATOM 888 O O . GLU A 1 111 ? 12.057 -2.306 -8.087 1.00 81.12 111 GLU A O 1
ATOM 893 N N . SER A 1 112 ? 10.596 -1.327 -9.474 1.00 84.94 112 SER A N 1
ATOM 894 C CA . SER A 1 112 ? 11.125 0.029 -9.260 1.00 84.94 112 SER A CA 1
ATOM 895 C C . SER A 1 112 ? 10.986 0.519 -7.816 1.00 84.94 112 SER A C 1
ATOM 897 O O . SER A 1 112 ? 11.871 1.226 -7.326 1.00 84.94 112 SER A O 1
ATOM 899 N N . VAL A 1 113 ? 9.919 0.126 -7.114 1.00 86.75 113 VAL A N 1
ATOM 900 C CA . VAL A 1 113 ? 9.689 0.519 -5.713 1.00 86.75 113 VAL A CA 1
ATOM 901 C C . VAL A 1 113 ? 10.232 -0.534 -4.748 1.00 86.75 113 VAL A C 1
ATOM 903 O O . VAL A 1 113 ? 11.013 -0.229 -3.844 1.00 86.75 113 VAL A O 1
ATOM 906 N N . HIS A 1 114 ? 9.868 -1.792 -4.977 1.00 80.88 114 HIS A N 1
ATOM 907 C CA . HIS A 1 114 ? 10.202 -2.935 -4.140 1.00 80.88 114 HIS A CA 1
ATOM 908 C C . HIS A 1 114 ? 11.715 -3.098 -3.980 1.00 80.88 114 HIS A C 1
ATOM 910 O O . HIS A 1 114 ? 12.198 -3.226 -2.856 1.00 80.88 114 HIS A O 1
ATOM 916 N N . TYR A 1 115 ? 12.508 -3.043 -5.060 1.00 76.00 115 TYR A N 1
ATOM 917 C CA . TYR A 1 115 ? 13.961 -3.229 -4.936 1.00 76.00 115 TYR A CA 1
ATOM 918 C C . TYR A 1 115 ? 14.637 -2.129 -4.110 1.00 76.00 115 TYR A C 1
ATOM 920 O O . TYR A 1 115 ? 15.622 -2.405 -3.420 1.00 76.00 115 TYR A O 1
ATOM 928 N N . ARG A 1 116 ? 14.108 -0.902 -4.144 1.00 79.44 116 ARG A N 1
ATOM 929 C CA . ARG A 1 116 ? 14.611 0.205 -3.321 1.00 79.44 116 ARG A CA 1
ATOM 930 C C . ARG A 1 116 ? 14.269 -0.013 -1.847 1.00 79.44 116 ARG A C 1
ATOM 932 O O . ARG A 1 116 ? 15.145 0.157 -1.006 1.00 79.44 116 ARG A O 1
ATOM 939 N N . MET A 1 117 ? 13.074 -0.524 -1.551 1.00 79.81 117 MET A N 1
ATOM 940 C CA . MET A 1 117 ? 12.669 -0.911 -0.193 1.00 79.81 117 MET A CA 1
ATOM 941 C C . MET A 1 117 ? 13.520 -2.056 0.379 1.00 79.81 117 MET A C 1
ATOM 943 O O . MET A 1 117 ? 13.869 -2.056 1.561 1.00 79.81 117 MET A O 1
ATOM 947 N N . LEU A 1 118 ? 13.889 -3.029 -0.465 1.00 70.81 118 LEU A N 1
ATOM 948 C CA . LEU A 1 118 ? 14.717 -4.166 -0.058 1.00 70.81 118 LEU A CA 1
ATOM 949 C C . LEU A 1 118 ? 16.138 -3.763 0.318 1.00 70.81 118 LEU A C 1
ATOM 951 O O . LEU A 1 118 ? 16.734 -4.415 1.173 1.00 70.81 118 LEU A O 1
ATOM 955 N N . ARG A 1 119 ? 16.700 -2.765 -0.372 1.00 61.94 119 ARG A N 1
ATOM 956 C CA . ARG A 1 119 ? 18.143 -2.516 -0.342 1.00 61.94 119 ARG A CA 1
ATOM 957 C C . ARG A 1 119 ? 18.544 -1.137 0.130 1.00 61.94 119 ARG A C 1
ATOM 959 O O . ARG A 1 119 ? 19.696 -0.996 0.460 1.00 61.94 119 ARG A O 1
ATOM 966 N N . HIS A 1 120 ? 17.692 -0.119 0.121 1.00 54.78 120 HIS A N 1
ATOM 967 C CA . HIS A 1 120 ? 18.017 1.247 0.563 1.00 54.78 120 HIS A CA 1
ATOM 968 C C . HIS A 1 120 ? 19.412 1.799 0.157 1.00 54.78 120 HIS A C 1
ATOM 970 O O . HIS A 1 120 ? 19.983 2.626 0.859 1.00 54.78 120 HIS A O 1
ATOM 976 N N . GLY A 1 121 ? 20.006 1.318 -0.942 1.00 50.69 121 GLY A N 1
ATOM 977 C CA . GLY A 1 121 ? 21.411 1.586 -1.273 1.00 50.69 121 GLY A CA 1
ATOM 978 C C . GLY A 1 121 ? 22.473 1.029 -0.299 1.00 50.69 121 GLY A C 1
ATOM 979 O O . GLY A 1 121 ? 23.642 1.299 -0.534 1.00 50.69 121 GLY A O 1
ATOM 980 N N . ASN A 1 122 ? 22.115 0.250 0.734 1.00 50.38 122 ASN A N 1
ATOM 981 C CA . ASN A 1 122 ? 22.983 -0.263 1.805 1.00 50.38 122 ASN A CA 1
ATOM 982 C C . ASN A 1 122 ? 22.633 -1.718 2.235 1.00 50.38 122 ASN A C 1
ATOM 984 O O . ASN A 1 122 ? 21.528 -2.202 1.990 1.00 50.38 122 ASN A O 1
ATOM 988 N N . PRO A 1 123 ? 23.539 -2.450 2.911 1.00 48.38 123 PRO A N 1
ATOM 989 C CA . PRO A 1 123 ? 23.183 -3.685 3.632 1.00 48.38 123 PRO A CA 1
ATOM 990 C C . PRO A 1 123 ? 22.078 -3.400 4.676 1.00 48.38 123 PRO A C 1
ATOM 992 O O . PRO A 1 123 ? 22.083 -2.310 5.247 1.00 48.38 123 PRO A O 1
ATOM 995 N N . GLY A 1 124 ? 21.139 -4.320 4.947 1.00 60.53 124 GLY A N 1
ATOM 996 C CA . GLY A 1 124 ? 20.193 -4.148 6.068 1.00 60.53 124 GLY A CA 1
ATOM 997 C C . GLY A 1 124 ? 18.736 -3.767 5.782 1.00 60.53 124 GLY A C 1
ATOM 998 O O . GLY A 1 124 ? 17.981 -3.663 6.743 1.00 60.53 124 GLY A O 1
ATOM 999 N N . GLY A 1 125 ? 18.304 -3.541 4.532 1.00 78.25 125 GLY A N 1
ATOM 1000 C CA . GLY A 1 125 ? 16.945 -3.046 4.210 1.00 78.25 125 GLY A CA 1
ATOM 1001 C C . GLY A 1 125 ? 15.776 -3.917 4.721 1.00 78.25 125 GLY A C 1
ATOM 1002 O O . GLY A 1 125 ? 15.967 -4.883 5.456 1.00 78.25 125 GLY A O 1
ATOM 1003 N N . CYS A 1 126 ? 14.525 -3.629 4.329 1.00 80.06 126 CYS A N 1
ATOM 1004 C CA . CYS A 1 126 ? 13.351 -4.248 4.988 1.00 80.06 126 CYS A CA 1
ATOM 1005 C C . CYS A 1 126 ? 13.376 -5.794 4.959 1.00 80.06 126 CYS A C 1
ATOM 1007 O O . CYS A 1 126 ? 12.891 -6.454 5.875 1.00 80.06 126 CYS A O 1
ATOM 1009 N N . TRP A 1 127 ? 14.012 -6.393 3.944 1.00 80.25 127 TRP A N 1
ATOM 1010 C CA . TRP A 1 127 ? 14.240 -7.839 3.880 1.00 80.25 127 TRP A CA 1
ATOM 1011 C C . TRP A 1 127 ? 15.071 -8.388 5.039 1.00 80.25 127 TRP A C 1
ATOM 1013 O O . TRP A 1 127 ? 14.708 -9.401 5.635 1.00 80.25 127 TRP A O 1
ATOM 1023 N N . GLU A 1 128 ? 16.195 -7.745 5.336 1.00 81.94 128 GLU A N 1
ATOM 1024 C CA . GLU A 1 128 ? 17.084 -8.167 6.411 1.00 81.94 128 GLU A CA 1
ATOM 1025 C C . GLU A 1 128 ? 16.407 -7.944 7.757 1.00 81.94 128 GLU A C 1
ATOM 1027 O O . GLU A 1 128 ? 16.319 -8.881 8.544 1.00 81.94 128 GLU A O 1
ATOM 1032 N N . PHE A 1 129 ? 15.780 -6.778 7.945 1.00 82.75 129 PHE A N 1
ATOM 1033 C CA . PHE A 1 129 ? 14.983 -6.483 9.134 1.00 82.75 129 PHE A CA 1
ATOM 1034 C C . PHE A 1 129 ? 13.929 -7.565 9.423 1.00 82.75 129 PHE A C 1
ATOM 1036 O O . PHE A 1 129 ? 13.837 -8.097 10.530 1.00 82.75 129 PHE A O 1
ATOM 1043 N N . LYS A 1 130 ? 13.170 -7.961 8.400 1.00 82.94 130 LYS A N 1
ATOM 1044 C CA . LYS A 1 130 ? 12.184 -9.040 8.497 1.00 82.94 130 LYS A CA 1
ATOM 1045 C C . LYS A 1 130 ? 12.822 -10.384 8.890 1.00 82.94 130 LYS A C 1
ATOM 1047 O O . LYS A 1 130 ? 12.224 -11.142 9.653 1.00 82.94 130 LYS A O 1
ATOM 1052 N N . ASN A 1 131 ? 14.007 -10.704 8.370 1.00 83.94 131 ASN A N 1
ATOM 1053 C CA . ASN A 1 131 ? 14.711 -11.939 8.727 1.00 83.94 131 ASN A CA 1
ATOM 1054 C C . ASN A 1 131 ? 15.223 -11.903 10.172 1.00 83.94 131 ASN A C 1
ATOM 1056 O O . ASN A 1 131 ? 15.168 -12.925 10.849 1.00 83.94 131 ASN A O 1
ATOM 1060 N N . GLU A 1 132 ? 15.669 -10.747 10.658 1.00 85.62 132 GLU A N 1
ATOM 1061 C CA . GLU A 1 132 ? 16.083 -10.574 12.052 1.00 85.62 132 GLU A CA 1
ATOM 1062 C C . GLU A 1 132 ? 14.899 -10.711 13.022 1.00 85.62 132 GLU A C 1
ATOM 1064 O O . GLU A 1 132 ? 15.051 -11.337 14.072 1.00 85.62 132 GLU A O 1
ATOM 1069 N N . ILE A 1 133 ? 13.696 -10.247 12.646 1.00 85.06 133 ILE A N 1
ATOM 1070 C CA . ILE A 1 133 ? 12.462 -10.542 13.402 1.00 85.06 133 ILE A CA 1
ATOM 1071 C C . ILE A 1 133 ? 12.225 -12.053 13.458 1.00 85.06 133 ILE A C 1
ATOM 1073 O O . ILE A 1 133 ? 11.973 -12.602 14.527 1.00 85.06 133 ILE A O 1
ATOM 1077 N N . ALA A 1 134 ? 12.314 -12.739 12.314 1.00 83.75 134 ALA A N 1
ATOM 1078 C CA . ALA A 1 134 ? 12.060 -14.179 12.240 1.00 83.75 134 ALA A CA 1
ATOM 1079 C C . ALA A 1 134 ? 13.056 -15.011 13.070 1.00 83.75 134 ALA A C 1
ATOM 1081 O O . ALA A 1 134 ? 12.702 -16.093 13.534 1.00 83.75 134 ALA A O 1
ATOM 1082 N N . LYS A 1 135 ? 14.280 -14.508 13.274 1.00 86.69 135 LYS A N 1
ATOM 1083 C CA . LYS A 1 135 ? 15.297 -15.111 14.152 1.00 86.69 135 LYS A CA 1
ATOM 1084 C C . LYS A 1 135 ? 15.117 -14.758 15.634 1.00 86.69 135 LYS A C 1
ATOM 1086 O O . LYS A 1 135 ? 15.791 -15.349 16.468 1.00 86.69 135 LYS A O 1
ATOM 1091 N N . GLY A 1 136 ? 14.240 -13.808 15.965 1.00 85.81 136 GLY A N 1
ATOM 1092 C CA . GLY A 1 136 ? 14.074 -13.292 17.327 1.00 85.81 136 GLY A CA 1
ATOM 1093 C C . GLY A 1 136 ? 15.168 -12.313 17.765 1.00 85.81 136 GLY A C 1
ATOM 1094 O O . GLY A 1 136 ? 15.268 -12.006 18.949 1.00 85.81 136 GLY A O 1
ATOM 1095 N N . ASN A 1 137 ? 15.974 -11.807 16.828 1.00 86.94 137 ASN A N 1
ATOM 1096 C CA . ASN A 1 137 ? 17.088 -10.904 17.125 1.00 86.94 137 ASN A CA 1
ATOM 1097 C C . ASN A 1 137 ? 16.626 -9.457 17.347 1.00 86.94 137 ASN A C 1
ATOM 1099 O O . ASN A 1 137 ? 17.298 -8.686 18.028 1.00 86.94 137 ASN A O 1
ATOM 1103 N N . VAL A 1 138 ? 15.477 -9.082 16.776 1.00 85.00 138 VAL A N 1
ATOM 1104 C CA . VAL A 1 138 ? 14.870 -7.754 16.934 1.00 85.00 138 VAL A CA 1
ATOM 1105 C C . VAL A 1 138 ? 13.368 -7.866 17.176 1.00 85.00 138 VAL A C 1
ATOM 1107 O O . VAL A 1 138 ? 12.720 -8.833 16.772 1.00 85.00 138 VAL A O 1
ATOM 1110 N N . ALA A 1 139 ? 12.796 -6.853 17.827 1.00 85.62 139 ALA A N 1
ATOM 1111 C CA . ALA A 1 139 ? 11.361 -6.788 18.070 1.00 85.62 139 ALA A CA 1
ATOM 1112 C C . ALA A 1 139 ? 10.569 -6.617 16.762 1.00 85.62 139 ALA A C 1
ATOM 1114 O O . ALA A 1 139 ? 10.980 -5.890 15.857 1.00 85.62 139 ALA A O 1
ATOM 1115 N N . ALA A 1 140 ? 9.380 -7.222 16.705 1.00 85.31 140 ALA A N 1
ATOM 1116 C CA . ALA A 1 140 ? 8.415 -7.077 15.615 1.00 85.31 140 ALA A CA 1
ATOM 1117 C C . ALA A 1 140 ? 7.728 -5.692 15.637 1.00 85.31 140 ALA A C 1
ATOM 1119 O O . ALA A 1 140 ? 6.527 -5.565 15.883 1.00 85.31 140 ALA A O 1
ATOM 1120 N N . LYS A 1 141 ? 8.516 -4.633 15.430 1.00 86.56 141 LYS A N 1
ATOM 1121 C CA . LYS A 1 141 ? 8.078 -3.233 15.389 1.00 86.56 141 LYS A CA 1
ATOM 1122 C C . LYS A 1 141 ? 8.436 -2.635 14.039 1.00 86.56 141 LYS A C 1
ATOM 1124 O O . LYS A 1 141 ? 9.554 -2.800 13.570 1.00 86.56 141 LYS A O 1
ATOM 1129 N N . TRP A 1 142 ? 7.510 -1.917 13.417 1.00 86.12 142 TRP A N 1
ATOM 1130 C CA . TRP A 1 142 ? 7.796 -1.268 12.148 1.00 86.12 142 TRP A CA 1
ATOM 1131 C C . TRP A 1 142 ? 8.900 -0.198 12.269 1.00 86.12 142 TRP A C 1
ATOM 1133 O O . TRP A 1 142 ? 8.783 0.682 13.126 1.00 86.12 142 TRP A O 1
ATOM 1143 N N . PRO A 1 143 ? 9.928 -0.220 11.403 1.00 82.31 143 PRO A N 1
ATOM 1144 C CA . PRO A 1 143 ? 10.956 0.818 11.366 1.00 82.31 143 PRO A CA 1
ATOM 1145 C C . PRO A 1 143 ? 10.487 2.060 10.598 1.00 82.31 143 PRO A C 1
ATOM 1147 O O . PRO A 1 143 ? 10.111 1.966 9.431 1.00 82.31 143 PRO A O 1
ATOM 1150 N N . GLU A 1 144 ? 10.579 3.235 11.222 1.00 83.31 144 GLU A N 1
ATOM 1151 C CA . GLU A 1 144 ? 10.155 4.530 10.649 1.00 83.31 144 GLU A CA 1
ATOM 1152 C C . GLU A 1 144 ? 10.844 4.855 9.314 1.00 83.31 144 GLU A C 1
ATOM 1154 O O . GLU A 1 144 ? 10.236 5.448 8.429 1.00 83.31 144 GLU A O 1
ATOM 1159 N N . ALA A 1 145 ? 12.073 4.365 9.104 1.00 80.06 145 ALA A N 1
ATOM 1160 C CA . ALA A 1 145 ? 12.808 4.508 7.843 1.00 80.06 145 ALA A CA 1
ATOM 1161 C C . ALA A 1 145 ? 12.083 3.911 6.616 1.00 80.06 145 ALA A C 1
ATOM 1163 O O . ALA A 1 145 ? 12.452 4.206 5.482 1.00 80.06 145 ALA A O 1
ATOM 1164 N N . PHE A 1 146 ? 11.056 3.075 6.816 1.00 82.12 146 PHE A N 1
ATOM 1165 C CA . PHE A 1 146 ? 10.252 2.503 5.733 1.00 82.12 146 PHE A CA 1
ATOM 1166 C C . PHE A 1 146 ? 8.886 3.184 5.547 1.00 82.12 146 PHE A C 1
ATOM 1168 O O . PHE A 1 146 ? 8.126 2.776 4.664 1.00 82.12 146 PHE A O 1
ATOM 1175 N N . ASP A 1 147 ? 8.556 4.224 6.322 1.00 85.94 147 ASP A N 1
ATOM 1176 C CA . ASP A 1 147 ? 7.256 4.912 6.236 1.00 85.94 147 ASP A CA 1
ATOM 1177 C C . ASP A 1 147 ? 7.013 5.591 4.878 1.00 85.94 147 ASP A C 1
ATOM 1179 O O . ASP A 1 147 ? 5.862 5.711 4.444 1.00 85.94 147 ASP A O 1
ATOM 1183 N N . ASP A 1 148 ? 8.074 5.957 4.158 1.00 85.50 148 ASP A N 1
ATOM 1184 C CA . ASP A 1 148 ? 7.970 6.503 2.802 1.00 85.50 148 ASP A CA 1
ATOM 1185 C C . ASP A 1 148 ? 7.373 5.505 1.807 1.00 85.50 148 ASP A C 1
ATOM 1187 O O . ASP A 1 148 ? 6.649 5.903 0.896 1.00 85.50 148 ASP A O 1
ATOM 1191 N N . TYR A 1 149 ? 7.600 4.203 2.004 1.00 84.81 149 TYR A N 1
ATOM 1192 C CA . TYR A 1 149 ? 7.017 3.155 1.163 1.00 84.81 149 TYR A CA 1
ATOM 1193 C C . TYR A 1 149 ? 5.550 2.887 1.511 1.00 84.81 149 TYR A C 1
ATOM 1195 O O . TYR A 1 149 ? 4.797 2.436 0.650 1.00 84.81 149 TYR A O 1
ATOM 1203 N N . GLY A 1 150 ? 5.140 3.186 2.750 1.00 80.88 150 GLY A N 1
ATOM 1204 C CA . GLY A 1 150 ? 3.742 3.214 3.176 1.00 80.88 150 GLY A CA 1
ATOM 1205 C C . GLY A 1 150 ? 2.951 1.941 2.864 1.00 80.88 150 GLY A C 1
ATOM 1206 O O . GLY A 1 150 ? 1.794 2.059 2.470 1.00 80.88 150 GLY A O 1
ATOM 1207 N N . THR A 1 151 ? 3.568 0.761 2.999 1.00 86.12 151 THR A N 1
ATOM 1208 C CA . THR A 1 151 ? 3.031 -0.544 2.577 1.00 86.12 151 THR A CA 1
ATOM 1209 C C . THR A 1 151 ? 2.177 -1.219 3.652 1.00 86.12 151 THR A C 1
ATOM 1211 O O . THR A 1 151 ? 2.682 -1.737 4.656 1.00 86.12 151 THR A O 1
ATOM 1214 N N . TYR A 1 152 ? 0.869 -1.297 3.401 1.00 92.06 152 TYR A N 1
ATOM 1215 C CA . TYR A 1 152 ? -0.087 -1.987 4.269 1.00 92.06 152 TYR A CA 1
ATOM 1216 C C . TYR A 1 152 ? -0.796 -3.127 3.532 1.00 92.06 152 TYR A C 1
ATOM 1218 O O . TYR A 1 152 ? -1.007 -3.082 2.320 1.00 92.06 152 TYR A O 1
ATOM 1226 N N . LEU A 1 153 ? -1.197 -4.147 4.287 1.00 90.62 153 LEU A N 1
ATOM 1227 C CA . LEU A 1 153 ? -2.005 -5.268 3.824 1.00 90.62 153 LEU A CA 1
ATOM 1228 C C . LEU A 1 153 ? -3.380 -5.224 4.460 1.00 90.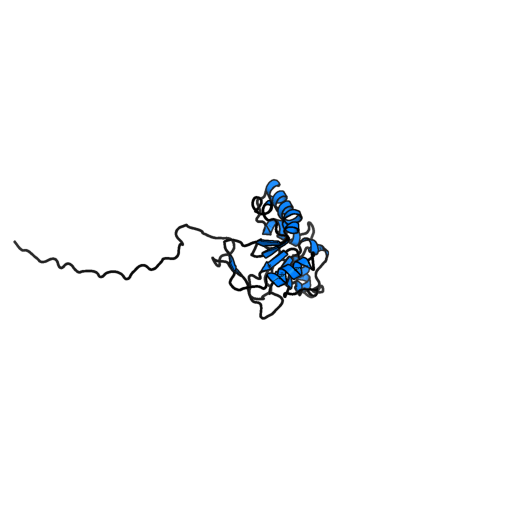62 153 LEU A C 1
ATOM 1230 O O . LEU A 1 153 ? -3.506 -5.259 5.685 1.00 90.62 153 LEU A O 1
ATOM 1234 N N . TYR A 1 154 ? -4.395 -5.215 3.606 1.00 91.00 154 TYR A N 1
ATOM 1235 C CA . TYR A 1 154 ? -5.776 -5.420 4.000 1.00 91.00 154 TYR A CA 1
ATOM 1236 C C . TYR A 1 154 ? -6.042 -6.911 4.195 1.00 91.00 154 TYR A C 1
ATOM 1238 O O . TYR A 1 154 ? -5.789 -7.715 3.292 1.00 91.00 154 TYR A O 1
ATOM 1246 N N . GLY A 1 155 ? -6.591 -7.269 5.355 1.00 80.00 155 GLY A N 1
ATOM 1247 C CA . GLY A 1 155 ? -7.091 -8.614 5.624 1.00 80.00 155 GLY A CA 1
ATOM 1248 C C . GLY A 1 155 ? -6.061 -9.624 6.135 1.00 80.00 155 GLY A C 1
ATOM 1249 O O . GLY A 1 155 ? -6.438 -10.719 6.500 1.00 80.00 155 GLY A O 1
ATOM 1250 N N . PHE A 1 156 ? -4.772 -9.305 6.259 1.00 77.81 156 PHE A N 1
ATOM 1251 C CA . PHE A 1 156 ? -3.857 -10.259 6.916 1.00 77.81 156 PHE A CA 1
ATOM 1252 C C . PHE A 1 156 ? -4.024 -10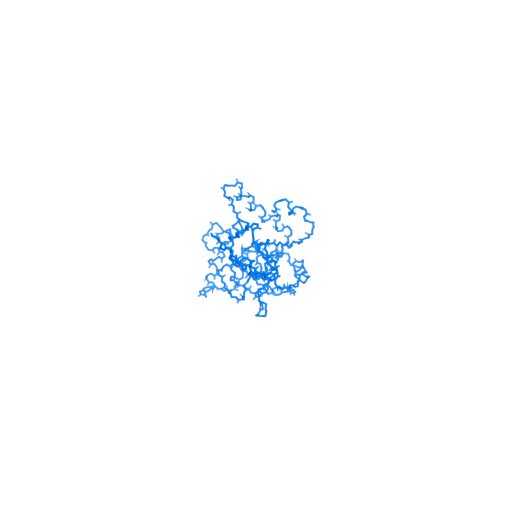.272 8.449 1.00 77.81 156 PHE A C 1
ATOM 1254 O O . PHE A 1 156 ? -3.748 -11.273 9.105 1.00 77.81 156 PHE A O 1
ATOM 1261 N N . ALA A 1 157 ? -4.482 -9.161 9.036 1.00 66.12 157 ALA A N 1
ATOM 1262 C CA . ALA A 1 157 ? -4.512 -8.976 10.488 1.00 66.12 157 ALA A CA 1
ATOM 1263 C C . ALA A 1 157 ? -5.625 -9.762 11.217 1.00 66.12 157 ALA A C 1
ATOM 1265 O O . ALA A 1 157 ? -5.565 -9.875 12.440 1.00 66.12 157 ALA A O 1
ATOM 1266 N N . SER A 1 158 ? -6.610 -10.327 10.507 1.00 67.69 158 SER A N 1
ATOM 1267 C CA . SER A 1 158 ? -7.651 -11.186 11.094 1.00 67.69 158 SER A CA 1
ATOM 1268 C C . SER A 1 158 ? -7.577 -12.598 10.528 1.00 67.69 158 SER A C 1
ATOM 1270 O O . SER A 1 158 ? -7.537 -12.782 9.318 1.00 67.69 158 SER A O 1
ATOM 1272 N N . ALA A 1 159 ? -7.646 -13.621 11.384 1.00 63.28 159 ALA A N 1
ATOM 1273 C CA . ALA A 1 159 ? -7.682 -15.022 10.953 1.00 63.28 159 ALA A CA 1
ATOM 1274 C C . ALA A 1 159 ? -8.892 -15.360 10.056 1.00 63.28 159 ALA A C 1
ATOM 1276 O O . ALA A 1 159 ? -8.835 -16.322 9.292 1.00 63.28 159 ALA A O 1
ATOM 1277 N N . GLN A 1 160 ? -9.975 -14.574 10.128 1.00 66.81 160 GLN A N 1
ATOM 1278 C CA . GLN A 1 160 ? -11.152 -14.742 9.265 1.00 66.81 160 GLN A CA 1
ATOM 1279 C C . GLN A 1 160 ? -10.940 -14.142 7.865 1.00 66.81 160 GLN A C 1
ATOM 1281 O O . GLN A 1 160 ? -11.573 -14.558 6.889 1.00 66.81 160 GLN A O 1
ATOM 1286 N N . ASP A 1 161 ? -10.015 -13.196 7.743 1.00 69.00 161 ASP A N 1
ATOM 1287 C CA . ASP A 1 161 ? -9.746 -12.480 6.511 1.00 69.00 161 ASP A CA 1
ATOM 1288 C C . ASP A 1 161 ? -8.739 -13.261 5.656 1.00 69.00 161 ASP A C 1
ATOM 1290 O O . ASP A 1 161 ? -7.538 -13.089 5.718 1.00 69.00 161 ASP A O 1
ATOM 1294 N N . GLY A 1 162 ? -9.225 -14.207 4.855 1.00 76.06 162 GLY A N 1
ATOM 1295 C CA . GLY A 1 162 ? -8.410 -14.856 3.811 1.00 76.06 162 GLY A CA 1
ATOM 1296 C C . GLY A 1 162 ? -7.937 -13.918 2.671 1.00 76.06 162 GLY A C 1
ATOM 1297 O O . GLY A 1 162 ? -7.766 -12.714 2.824 1.00 76.06 162 GLY A O 1
ATOM 1298 N N . HIS A 1 163 ? -7.760 -14.474 1.471 1.00 85.56 163 HIS A N 1
ATOM 1299 C CA . HIS A 1 163 ? -7.333 -13.709 0.294 1.00 85.56 163 HIS A CA 1
ATOM 1300 C C . HIS A 1 163 ? -8.496 -12.960 -0.365 1.00 85.56 163 HIS A C 1
ATOM 1302 O O . HIS A 1 163 ? -9.590 -13.500 -0.511 1.00 85.56 163 HIS A O 1
ATOM 1308 N N . TYR A 1 164 ? -8.241 -11.739 -0.822 1.00 88.50 164 TYR A N 1
ATOM 1309 C CA . TYR A 1 164 ? -9.217 -10.873 -1.481 1.00 88.50 164 TYR A CA 1
ATOM 1310 C C . TYR A 1 164 ? -9.171 -10.962 -2.996 1.00 88.50 164 TYR A C 1
ATOM 1312 O O . TYR A 1 164 ? -10.177 -10.736 -3.671 1.00 88.50 164 TYR A O 1
ATOM 1320 N N . THR A 1 165 ? -8.013 -11.330 -3.530 1.00 86.25 165 THR A N 1
ATOM 1321 C CA . THR A 1 165 ? -7.827 -11.463 -4.966 1.00 86.25 165 THR A CA 1
ATOM 1322 C C . THR A 1 165 ? -7.115 -12.756 -5.322 1.00 86.25 165 THR A C 1
ATOM 1324 O O . THR A 1 165 ? -6.388 -13.328 -4.510 1.00 86.25 165 THR A O 1
ATOM 1327 N N . VAL A 1 166 ? -7.353 -13.229 -6.542 1.00 84.88 166 VAL A N 1
ATOM 1328 C CA . VAL A 1 166 ? -6.684 -14.399 -7.116 1.00 84.88 166 VAL A CA 1
ATOM 1329 C C . VAL A 1 166 ? -6.175 -14.060 -8.511 1.00 84.88 166 VAL A C 1
ATOM 1331 O O . VAL A 1 166 ? -6.826 -13.332 -9.263 1.00 84.88 166 VAL A O 1
ATOM 1334 N N . HIS A 1 167 ? -5.010 -14.594 -8.866 1.00 83.94 167 HIS A N 1
ATOM 1335 C CA . HIS A 1 167 ? -4.467 -14.469 -10.213 1.00 83.94 167 HIS A CA 1
ATOM 1336 C C . HIS A 1 167 ? -5.254 -15.367 -11.180 1.00 83.94 167 HIS A C 1
ATOM 1338 O O . HIS A 1 167 ? -5.353 -16.576 -10.962 1.00 83.94 167 HIS A O 1
ATOM 1344 N N . ARG A 1 168 ? -5.769 -14.802 -12.276 1.00 77.81 168 ARG A N 1
ATOM 1345 C CA . ARG A 1 168 ? -6.627 -15.467 -13.275 1.00 77.81 168 ARG A CA 1
ATOM 1346 C C . ARG A 1 168 ? -6.016 -16.744 -13.833 1.00 77.81 168 ARG A C 1
ATOM 1348 O O . ARG A 1 168 ? -6.702 -17.748 -13.957 1.00 77.81 168 ARG A O 1
ATOM 1355 N N . SER A 1 169 ? -4.731 -16.712 -14.175 1.00 69.69 169 SER A N 1
ATOM 1356 C CA . SER A 1 169 ? -4.057 -17.866 -14.781 1.00 69.69 169 SER A CA 1
ATOM 1357 C C . SER A 1 169 ? -3.513 -18.876 -13.761 1.00 69.69 169 SER A C 1
ATOM 1359 O O . SER A 1 169 ? -2.959 -19.890 -14.181 1.00 69.69 169 SER A O 1
ATOM 1361 N N . LEU A 1 170 ? -3.557 -18.575 -12.449 1.00 60.72 170 LEU A N 1
ATOM 1362 C CA . LEU A 1 170 ? -2.758 -19.224 -11.383 1.00 60.72 170 LEU A CA 1
ATOM 1363 C C . LEU A 1 170 ? -1.231 -19.267 -11.646 1.00 60.72 170 LEU A C 1
ATOM 1365 O O . LEU A 1 170 ? -0.467 -19.782 -10.833 1.00 60.72 170 LEU A O 1
ATOM 1369 N N . ARG A 1 171 ? -0.774 -18.702 -12.768 1.00 50.09 171 ARG A N 1
ATOM 1370 C CA . ARG A 1 171 ? 0.610 -18.616 -13.227 1.00 50.09 171 ARG A CA 1
ATOM 1371 C C . ARG A 1 171 ? 1.006 -17.148 -13.169 1.00 50.09 171 ARG A C 1
ATOM 1373 O O . ARG A 1 171 ? 0.847 -16.429 -14.155 1.00 50.09 171 ARG A O 1
ATOM 1380 N N . GLY A 1 172 ? 1.438 -16.698 -11.993 1.00 48.09 172 GLY A N 1
ATOM 1381 C CA . GLY A 1 172 ? 1.941 -15.336 -11.817 1.00 48.09 172 GLY A CA 1
ATOM 1382 C C . GLY A 1 172 ? 2.967 -14.977 -12.898 1.00 48.09 172 GLY A C 1
ATOM 1383 O O . GLY A 1 172 ? 3.802 -15.809 -13.257 1.00 48.09 172 GLY A O 1
ATOM 1384 N N . ASN A 1 173 ? 2.870 -13.757 -13.424 1.00 47.28 173 ASN A N 1
ATOM 1385 C CA . ASN A 1 173 ? 3.836 -13.098 -14.316 1.00 47.28 173 ASN A CA 1
ATOM 1386 C C . ASN A 1 173 ? 4.123 -13.762 -15.682 1.00 47.28 173 ASN A C 1
ATOM 1388 O O . ASN A 1 173 ? 5.025 -13.320 -16.389 1.00 47.28 173 ASN A O 1
ATOM 1392 N N . ALA A 1 174 ? 3.360 -14.779 -16.104 1.00 43.84 174 ALA A N 1
ATOM 1393 C CA . ALA A 1 174 ? 3.475 -15.371 -17.445 1.00 43.84 174 ALA A CA 1
ATOM 1394 C C . ALA A 1 174 ? 2.106 -15.603 -18.113 1.00 43.84 174 ALA A C 1
ATOM 1396 O O . ALA A 1 174 ? 1.734 -16.750 -18.397 1.00 43.84 174 ALA A O 1
ATOM 1397 N N . PRO A 1 175 ? 1.312 -14.547 -18.361 1.00 44.09 175 PRO A N 1
ATOM 1398 C CA . PRO A 1 175 ? 0.046 -14.713 -19.047 1.00 44.09 175 PRO A CA 1
ATOM 1399 C C . PRO A 1 175 ? 0.285 -15.004 -20.537 1.00 44.09 175 PRO A C 1
ATOM 1401 O O . PRO A 1 175 ? 0.717 -14.144 -21.301 1.00 44.09 175 PRO A O 1
ATOM 1404 N N . ARG A 1 176 ? -0.014 -16.231 -20.978 1.00 42.88 176 ARG A N 1
ATOM 1405 C CA . ARG A 1 176 ? -0.229 -16.511 -22.402 1.00 42.88 176 ARG A CA 1
ATOM 1406 C C . ARG A 1 176 ? -1.650 -16.075 -22.737 1.00 42.88 176 ARG A C 1
ATOM 1408 O O . ARG A 1 176 ? -2.573 -16.864 -22.610 1.00 42.88 176 ARG A O 1
ATOM 1415 N N . TRP A 1 177 ? -1.835 -14.818 -23.117 1.00 43.06 177 TRP A N 1
ATOM 1416 C CA . TRP A 1 177 ? -3.083 -14.397 -23.746 1.00 43.06 177 TRP A CA 1
ATOM 1417 C C . TRP A 1 177 ? -2.979 -14.715 -25.235 1.00 43.06 177 TRP A C 1
ATOM 1419 O O . TRP A 1 177 ? -2.536 -13.885 -26.026 1.00 43.06 177 TRP A O 1
ATOM 1429 N N . SER A 1 178 ? -3.331 -15.942 -25.616 1.00 42.56 178 SER A N 1
ATOM 1430 C CA . SER A 1 178 ? -3.726 -16.190 -26.998 1.00 42.56 178 SER A CA 1
ATOM 1431 C C . SER A 1 178 ? -5.208 -15.834 -27.121 1.00 42.56 178 SER A C 1
ATOM 1433 O O . SER A 1 178 ? -5.997 -16.094 -26.213 1.00 42.56 178 SER A O 1
ATOM 1435 N N . VAL A 1 179 ? -5.606 -15.220 -28.235 1.00 43.31 179 VAL A N 1
ATOM 1436 C CA . VAL A 1 179 ? -7.017 -14.906 -28.543 1.00 43.31 179 VAL A CA 1
ATOM 1437 C C . VAL A 1 179 ? -7.875 -16.191 -28.634 1.00 43.31 179 VAL A C 1
ATOM 1439 O O . VAL A 1 179 ? -9.099 -16.130 -28.701 1.00 43.31 179 VAL A O 1
ATOM 1442 N N . GLU A 1 180 ? -7.250 -17.369 -28.574 1.00 47.19 180 GLU A N 1
ATOM 1443 C CA . GLU A 1 180 ? -7.881 -18.685 -28.687 1.00 47.19 180 GLU A CA 1
ATOM 1444 C C . GLU A 1 180 ? -8.477 -19.218 -27.369 1.00 47.19 180 GLU A C 1
ATOM 1446 O O . GLU A 1 180 ? -9.255 -20.171 -27.407 1.00 47.19 180 GLU A O 1
ATOM 1451 N N . ASP A 1 181 ? -8.190 -18.595 -26.219 1.00 44.66 181 ASP A N 1
ATOM 1452 C CA . ASP A 1 181 ? -8.616 -19.088 -24.895 1.00 44.66 181 ASP A CA 1
ATOM 1453 C C . ASP A 1 181 ? -9.952 -18.498 -24.392 1.00 44.66 181 ASP A C 1
ATOM 1455 O O . ASP A 1 181 ? -10.278 -18.564 -23.202 1.00 44.66 181 ASP A O 1
ATOM 1459 N N . ALA A 1 182 ? -10.775 -17.948 -25.292 1.00 37.75 182 ALA A N 1
ATOM 1460 C CA . ALA A 1 182 ? -12.172 -17.661 -24.974 1.00 37.75 182 ALA A CA 1
ATOM 1461 C C . ALA A 1 182 ? -12.871 -18.958 -24.508 1.00 37.75 182 ALA A C 1
ATOM 1463 O O . ALA A 1 182 ? -12.636 -20.025 -25.088 1.00 37.75 182 ALA A O 1
ATOM 1464 N N . PRO A 1 183 ? -13.735 -18.911 -23.472 1.00 39.06 183 PRO A N 1
ATOM 1465 C CA . PRO A 1 183 ? -14.394 -20.105 -22.968 1.00 39.06 183 PRO A CA 1
ATOM 1466 C C . PRO A 1 183 ? -15.109 -20.785 -24.129 1.00 39.06 183 PRO A C 1
ATOM 1468 O O . PRO A 1 183 ? -15.886 -20.142 -24.838 1.00 39.06 183 PRO A O 1
ATOM 1471 N N . ARG A 1 184 ? -14.843 -22.083 -24.332 1.00 41.03 184 ARG A N 1
ATOM 1472 C CA . ARG A 1 184 ? -15.637 -22.926 -25.231 1.00 41.03 184 ARG A CA 1
ATOM 1473 C C . ARG A 1 184 ? -17.083 -22.880 -24.744 1.00 41.03 184 ARG A C 1
ATOM 1475 O O . ARG A 1 184 ? -17.501 -23.707 -23.938 1.00 41.03 184 ARG A O 1
ATOM 1482 N N . GLN A 1 185 ? -17.841 -21.904 -25.230 1.00 38.69 185 GLN A N 1
ATOM 1483 C CA . GLN A 1 185 ? -19.285 -21.912 -25.169 1.00 38.69 185 GLN A CA 1
ATOM 1484 C C . GLN A 1 185 ? -19.738 -23.235 -25.787 1.00 38.69 185 GLN A C 1
ATOM 1486 O O . GLN A 1 185 ? -19.384 -23.556 -26.923 1.00 38.69 185 GLN A O 1
ATOM 1491 N N . LEU A 1 186 ? -20.441 -24.025 -24.974 1.00 41.78 186 LEU A N 1
ATOM 1492 C CA . LEU A 1 186 ? -21.571 -24.864 -25.365 1.00 41.78 186 LEU A CA 1
ATOM 1493 C C . LEU A 1 186 ? -21.513 -25.349 -26.823 1.00 41.78 186 LEU A C 1
ATOM 1495 O O . LEU A 1 186 ? -22.282 -24.907 -27.675 1.00 41.78 186 LEU A O 1
ATOM 1499 N N . ARG A 1 187 ? -20.616 -26.294 -27.132 1.00 34.12 187 ARG A N 1
ATOM 1500 C CA . ARG A 1 187 ? -20.777 -27.069 -28.367 1.00 34.12 187 ARG A CA 1
ATOM 1501 C C . ARG A 1 187 ? -21.955 -28.018 -28.160 1.00 34.12 187 ARG A C 1
ATOM 1503 O O . ARG A 1 187 ? -21.889 -28.919 -27.328 1.00 34.12 187 ARG A O 1
ATOM 1510 N N . ALA A 1 188 ? -23.025 -27.751 -28.905 1.00 38.09 188 ALA A N 1
ATOM 1511 C CA . ALA A 1 188 ? -24.260 -28.521 -28.986 1.00 38.09 188 ALA A CA 1
ATOM 1512 C C . ALA A 1 188 ? -24.018 -30.044 -29.113 1.00 38.09 188 ALA A C 1
ATOM 1514 O O . ALA A 1 188 ? -22.968 -30.457 -29.624 1.00 38.09 188 ALA A O 1
ATOM 1515 N N . PRO A 1 189 ? -24.979 -30.897 -28.700 1.00 37.34 189 PRO A N 1
ATOM 1516 C CA . PRO A 1 189 ? -24.816 -32.342 -28.780 1.00 37.34 189 PRO A CA 1
ATOM 1517 C C . PRO A 1 189 ? -24.568 -32.764 -30.231 1.00 37.34 189 PRO A C 1
ATOM 1519 O O . PRO A 1 189 ? -25.251 -32.309 -31.152 1.00 37.34 189 PRO A O 1
ATOM 1522 N N . LYS A 1 190 ? -23.578 -33.643 -30.428 1.00 40.44 190 LYS A N 1
ATOM 1523 C CA . LYS A 1 190 ? -23.237 -34.229 -31.729 1.00 40.44 190 LYS A CA 1
ATOM 1524 C C . LYS A 1 190 ? -24.498 -34.822 -32.369 1.00 40.44 190 LYS A C 1
ATOM 1526 O O . LYS A 1 190 ? -25.018 -35.828 -31.890 1.00 40.44 190 LYS A O 1
ATOM 1531 N N . ARG A 1 191 ? -24.980 -34.209 -33.457 1.00 37.12 191 ARG A N 1
ATOM 1532 C CA . ARG A 1 191 ? -26.024 -34.795 -34.307 1.00 37.12 191 ARG A CA 1
ATOM 1533 C C . ARG A 1 191 ? -25.525 -36.129 -34.866 1.00 37.12 191 ARG A C 1
ATOM 1535 O O . ARG A 1 191 ? -24.375 -36.247 -35.284 1.00 37.12 191 ARG A O 1
ATOM 1542 N N . GLY A 1 192 ? -26.408 -37.121 -34.798 1.00 35.69 192 GLY A N 1
ATOM 1543 C CA . GLY A 1 192 ? -26.143 -38.528 -35.054 1.00 35.69 192 GLY A CA 1
ATOM 1544 C C . GLY A 1 192 ? -25.550 -38.838 -36.426 1.00 35.69 192 GLY A C 1
ATOM 1545 O O . GLY A 1 192 ? -25.880 -38.227 -37.441 1.00 35.69 192 GLY A O 1
ATOM 1546 N N . ALA A 1 193 ? -24.698 -39.859 -36.431 1.00 38.09 193 ALA A N 1
ATOM 1547 C CA . ALA A 1 193 ? -24.237 -40.533 -37.629 1.00 38.09 193 ALA A CA 1
ATOM 1548 C C . ALA A 1 193 ? -25.412 -41.290 -38.270 1.00 38.09 193 ALA A C 1
ATOM 1550 O O . ALA A 1 193 ? -25.763 -42.392 -37.845 1.00 38.09 193 ALA A O 1
ATOM 1551 N N . TYR A 1 194 ? -26.018 -40.710 -39.305 1.00 36.28 194 TYR A N 1
ATOM 1552 C CA . TYR A 1 194 ? -26.856 -41.472 -40.223 1.00 36.28 194 TYR A CA 1
ATOM 1553 C C . TYR A 1 194 ? -25.957 -42.375 -41.076 1.00 36.28 194 TYR A C 1
ATOM 1555 O O . TYR A 1 194 ? -25.185 -41.917 -41.917 1.00 36.28 194 TYR A O 1
ATOM 1563 N N . LYS A 1 195 ? -26.055 -43.684 -40.825 1.00 39.75 195 LYS A N 1
ATOM 1564 C CA . LYS A 1 195 ? -25.523 -44.749 -41.681 1.00 39.75 195 LYS A CA 1
ATOM 1565 C C . LYS A 1 195 ? -26.206 -44.682 -43.050 1.00 39.75 195 LYS A C 1
ATOM 1567 O O . LYS A 1 195 ? -27.392 -44.983 -43.144 1.00 39.75 195 LYS A O 1
ATOM 1572 N N . LEU A 1 196 ? -25.455 -44.409 -44.115 1.00 37.06 196 LEU A N 1
ATOM 1573 C CA . LEU A 1 196 ? -25.867 -44.773 -45.472 1.00 37.06 196 LEU A CA 1
ATOM 1574 C C . LEU A 1 196 ? -25.286 -46.149 -45.823 1.00 37.06 196 LEU A C 1
ATOM 1576 O O . LEU A 1 196 ? -24.090 -46.311 -46.063 1.00 37.06 196 LEU A O 1
ATOM 1580 N N . ARG A 1 197 ? -26.165 -47.158 -45.821 1.00 35.38 197 ARG A N 1
ATOM 1581 C CA . ARG A 1 197 ? -25.940 -48.481 -46.417 1.00 35.38 197 ARG A CA 1
ATOM 1582 C C . ARG A 1 197 ? -25.745 -48.310 -47.928 1.00 35.38 197 ARG A C 1
ATOM 1584 O O . ARG A 1 197 ? -26.654 -47.838 -48.601 1.00 35.38 197 ARG A O 1
ATOM 1591 N N . LYS A 1 198 ? -24.609 -48.755 -48.473 1.00 37.66 198 LYS A N 1
ATOM 1592 C CA . LYS A 1 198 ? -24.479 -49.019 -49.914 1.00 37.66 198 LYS A CA 1
ATOM 1593 C C . LYS A 1 198 ? -25.230 -50.311 -50.248 1.00 37.66 198 LYS A C 1
ATOM 1595 O O . LYS A 1 198 ? -24.870 -51.379 -49.753 1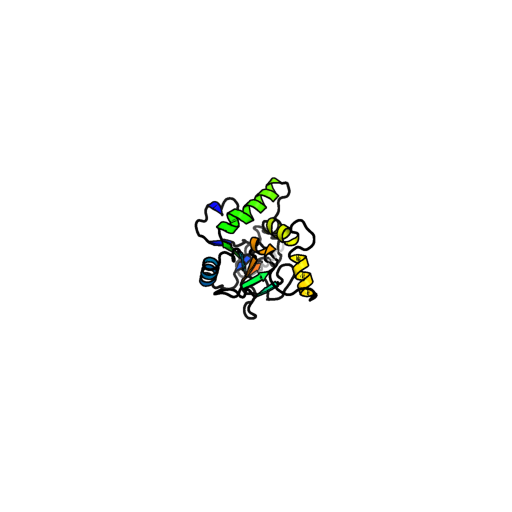.00 37.66 198 LYS A O 1
ATOM 1600 N N . SER A 1 199 ? -26.273 -50.209 -51.066 1.00 40.06 199 SER A N 1
ATOM 1601 C CA . SER A 1 199 ? -26.885 -51.341 -51.762 1.00 40.06 199 SER A CA 1
ATOM 1602 C C . SER A 1 199 ? -26.026 -51.735 -52.969 1.00 40.06 199 SER A C 1
ATOM 1604 O O . SER A 1 199 ? -25.444 -50.894 -53.650 1.00 40.06 199 SER A O 1
ATOM 1606 N N . ARG A 1 200 ? -25.913 -53.048 -53.186 1.00 42.44 200 ARG A N 1
ATOM 1607 C CA . ARG A 1 200 ? -25.260 -53.699 -54.329 1.00 42.44 200 ARG A CA 1
ATOM 1608 C C . ARG A 1 200 ? -26.019 -53.419 -55.627 1.00 42.44 200 ARG A C 1
ATOM 1610 O O . ARG A 1 200 ? -27.242 -53.525 -55.629 1.00 42.44 200 ARG A O 1
ATOM 1617 N N . THR A 1 201 ? -25.290 -53.350 -56.737 1.00 39.84 201 THR A N 1
ATOM 1618 C CA . THR A 1 201 ? -25.804 -53.845 -58.021 1.00 39.84 201 THR A CA 1
ATOM 1619 C C . THR A 1 201 ? -24.715 -54.618 -58.752 1.00 39.84 201 THR A C 1
ATOM 1621 O O . THR A 1 201 ? -23.629 -54.111 -59.010 1.00 39.84 201 THR A O 1
ATOM 1624 N N . ARG A 1 202 ? -25.030 -55.890 -59.009 1.00 37.53 202 ARG A N 1
ATOM 1625 C CA . ARG A 1 202 ? -24.346 -56.800 -59.929 1.00 37.53 202 ARG A CA 1
ATOM 1626 C C . ARG A 1 202 ? -24.568 -56.322 -61.367 1.00 37.53 202 ARG A C 1
ATOM 1628 O O . ARG A 1 202 ? -25.699 -55.951 -61.681 1.00 37.53 202 ARG A O 1
ATOM 1635 N N . ARG A 1 203 ? -23.560 -56.475 -62.220 1.00 46.09 203 ARG A N 1
ATOM 1636 C CA . ARG A 1 203 ? -23.632 -57.171 -63.513 1.00 46.09 203 ARG A CA 1
ATOM 1637 C C . ARG A 1 203 ? -22.223 -57.569 -63.916 1.00 46.09 203 ARG A C 1
ATOM 1639 O O . ARG A 1 203 ? -21.315 -56.750 -63.663 1.00 46.09 203 ARG A O 1
#

pLDDT: mean 75.96, std 18.52, range [34.12, 96.62]

Organism: Chrysotila carterae (NCBI:txid13221)

Foldseek 3Di:
DVVVLVVDPDQKDWQADPQKDFPDDDPPPQQVVFCVVPVLQFKEAFFAFFLDQDDQNHFLAWDPDDGPATKTDTLADDSHTIMGGSCLCVVPQVVLQVCCVVVPDNDDSRCSLSVCQQQVVHPDHPVNVVVCVVVVNDHSDDDPVCSSVNYMYGQSRDNVRGGRMYGNVNDPPDDPPDVPPDPPPDDDPDDDDDDDDDDDDDD

Secondary structure (DSSP, 8-state):
-TTTGGG--SSEEEE--TTEEE-S---HHHHHHHHHH-TT--EEEEP-SSS---GGG-EEEE--SS-SS-EEEES----SSEEEEHHHIIIIIHHHHHHHHHTT----HHHHHHHHHHHTTSTTTHHHHHHHHHHTSS-S---GGGTTT-EEEESSSSTT---SEEETTSSTT-----GGGS--------------PPPP---

Sequence (203 aa):
MNCATPQVQTPFMLIMQHDFLLVRPFDGKRLLETMTSNPLIKHVRLNLRPNVARGFDTVVQNYSGPSLVPLARTCGWADAPHVTSRQYYLSFVIPLLMHDHDGGKRKYVEESVHYRMLRHGNPGGCWEFKNEIAKGNVAAKWPEAFDDYGTYLYGFASAQDGHYTVHRSLRGNAPRWSVEDAPRQLRAPKRGAYKLRKSRTRR

Radius of gyration: 24.3 Å; chains: 1; bounding box: 50×71×82 Å